Protein AF-0000000082171864 (afdb_homodimer)

Solvent-accessible surface area (backbone atoms only — not comparable to full-atom values): 16748 Å² total; per-residue (Å²): 135,82,78,75,78,74,72,68,74,75,69,73,69,56,70,46,77,44,80,46,80,35,54,48,53,58,38,57,43,41,62,33,72,43,71,24,26,87,79,21,34,27,29,66,37,60,36,82,93,21,46,20,54,74,72,43,99,74,52,61,64,26,28,44,48,30,41,35,37,44,30,76,55,34,48,43,69,39,52,51,48,28,48,64,51,37,38,59,31,35,30,37,36,37,30,39,34,65,52,61,70,65,52,60,76,62,59,75,71,67,61,82,74,78,72,76,77,70,79,71,75,71,76,79,77,74,81,77,78,76,80,80,78,75,76,77,75,75,74,84,125,136,81,79,76,76,75,71,69,74,76,68,73,70,55,69,45,78,44,80,48,80,34,56,49,50,60,40,58,44,40,60,34,73,44,72,22,26,86,79,22,34,26,29,65,37,60,36,82,92,22,46,20,56,73,73,44,100,72,51,61,65,26,28,43,49,30,42,35,37,44,30,78,54,34,48,44,69,38,53,52,47,28,50,65,50,36,37,58,31,34,29,37,34,38,32,40,34,64,52,60,71,65,52,60,76,62,60,75,73,68,63,83,74,78,74,76,80,72,81,74,74,74,75,78,79,71,82,76,77,75,76,78,77,74,79,72,77,76,78,88,123

Radius of gyration: 44.33 Å; Cα contacts (8 Å, |Δi|>4): 461; chains: 2; bounding box: 59×126×178 Å

Foldseek 3Di:
DPPPPPPPPPPPPDDDDDDKDDDVDPLVPQFDWDDDDPRAIFGQTRHPPTSVVVPTPHDHGDGDPDDDDDPDPDDPVVVCVVCVVPVVDDDDDDDDDDCVVVPPPPPCCVVDPDDPPDPPPPPPPDDPPPPPPPPPPPPPD/DPPPPPPPPPPPPDDDDDDKDDDVDVQCPQFDWDDDDPRAIFGQTRHPPTSVVVPTPHDGGDGDPDDDDDCDPDDPVVVCVVCVVPVVDDDDDDDDDDCVVVPPPPPVCVPPPDDPPPPPPPPPPDDPPPPPPPPPVPDPD

pLDDT: mean 76.48, std 26.04, range [30.16, 98.86]

Structure (mmCIF, N/CA/C/O backbone):
data_AF-0000000082171864-model_v1
#
loop_
_entity.id
_entity.type
_entity.pdbx_description
1 polymer 'PDZ domain-containing protein'
#
loop_
_atom_site.group_PDB
_atom_site.id
_atom_site.type_symbol
_atom_site.label_atom_id
_atom_site.label_alt_id
_atom_site.label_comp_id
_atom_site.label_asym_id
_atom_site.label_entity_id
_atom_site.label_seq_id
_atom_site.pdbx_PDB_ins_code
_atom_site.Cartn_x
_atom_site.Cartn_y
_atom_site.Cartn_z
_atom_site.occupancy
_atom_site.B_iso_or_equiv
_atom_site.auth_seq_id
_atom_site.auth_comp_id
_atom_site.auth_asym_id
_atom_site.auth_atom_id
_atom_site.pdbx_PDB_model_num
ATOM 1 N N . THR A 1 1 ? 27.823 -50.67 12.512 1 39.7 1 THR A N 1
ATOM 2 C CA . THR A 1 1 ? 26.767 -50.176 11.635 1 39.7 1 THR A CA 1
ATOM 3 C C . THR A 1 1 ? 26.51 -48.692 11.882 1 39.7 1 THR A C 1
ATOM 5 O O . THR A 1 1 ? 25.934 -48.319 12.907 1 39.7 1 THR A O 1
ATOM 8 N N . VAL A 1 2 ? 27.542 -47.789 11.683 1 48.77 2 VAL A N 1
ATOM 9 C CA . VAL A 1 2 ? 27.518 -46.331 11.754 1 48.77 2 VAL A CA 1
ATOM 10 C C . VAL A 1 2 ? 26.493 -45.782 10.765 1 48.77 2 VAL A C 1
ATOM 12 O O . VAL A 1 2 ? 26.571 -46.054 9.565 1 48.77 2 VAL A O 1
ATOM 15 N N . SER A 1 3 ? 25.195 -45.642 11.129 1 50.59 3 SER A N 1
ATOM 16 C CA . SER A 1 3 ? 24.163 -44.915 10.397 1 50.59 3 SER A CA 1
ATOM 17 C C . SER A 1 3 ? 24.679 -43.565 9.91 1 50.59 3 SER A C 1
ATOM 19 O O . SER A 1 3 ? 25.052 -42.709 10.715 1 50.59 3 SER A O 1
ATOM 21 N N . GLN A 1 4 ? 25.44 -43.488 8.748 1 48.04 4 GLN A N 1
ATOM 22 C CA . GLN A 1 4 ? 25.723 -42.236 8.055 1 48.04 4 GLN A CA 1
ATOM 23 C C . GLN A 1 4 ? 24.458 -41.397 7.895 1 48.04 4 GLN A C 1
ATOM 25 O O . GLN A 1 4 ? 23.499 -41.829 7.253 1 48.04 4 GLN A O 1
ATOM 30 N N . ASN A 1 5 ? 24.005 -40.717 8.972 1 47.25 5 ASN A N 1
ATOM 31 C CA . ASN A 1 5 ? 23.019 -39.651 8.834 1 47.25 5 ASN A CA 1
ATOM 32 C C . ASN A 1 5 ? 23.311 -38.77 7.624 1 47.25 5 ASN A C 1
ATOM 34 O O . ASN A 1 5 ? 24.273 -37.999 7.629 1 47.25 5 ASN A O 1
ATOM 38 N N . ASN A 1 6 ? 23.239 -39.28 6.325 1 43.54 6 ASN A N 1
ATOM 39 C CA . ASN A 1 6 ? 23.206 -38.438 5.133 1 43.54 6 ASN A CA 1
ATOM 40 C C . ASN A 1 6 ? 22.259 -37.255 5.309 1 43.54 6 ASN A C 1
ATOM 42 O O . ASN A 1 6 ? 21.048 -37.39 5.122 1 43.54 6 ASN A O 1
ATOM 46 N N . SER A 1 7 ? 22.406 -36.379 6.255 1 48.92 7 SER A N 1
ATOM 47 C CA . SER A 1 7 ? 21.665 -35.123 6.198 1 48.92 7 SER A CA 1
ATOM 48 C C . SER A 1 7 ? 21.71 -34.517 4.8 1 48.92 7 SER A C 1
ATOM 50 O O . SER A 1 7 ? 22.777 -34.128 4.32 1 48.92 7 SER A O 1
ATOM 52 N N . ALA A 1 8 ? 20.87 -34.977 3.851 1 50.86 8 ALA A N 1
ATOM 53 C CA . ALA A 1 8 ? 20.663 -34.255 2.598 1 50.86 8 ALA A CA 1
ATOM 54 C C . ALA A 1 8 ? 20.728 -32.746 2.816 1 50.86 8 ALA A C 1
ATOM 56 O O . ALA A 1 8 ? 20.298 -32.245 3.858 1 50.86 8 ALA A O 1
ATOM 57 N N . PRO A 1 9 ? 21.698 -32.046 2.333 1 51.42 9 PRO A N 1
ATOM 58 C CA . PRO A 1 9 ? 21.675 -30.586 2.449 1 51.42 9 PRO A CA 1
ATOM 59 C C . PRO A 1 9 ? 20.29 -29.996 2.193 1 51.42 9 PRO A C 1
ATOM 61 O O . PRO A 1 9 ? 19.59 -30.429 1.274 1 51.42 9 PRO A O 1
ATOM 64 N N . MET A 1 10 ? 19.492 -29.683 3.16 1 51.18 10 MET A N 1
ATOM 65 C CA . MET A 1 10 ? 18.317 -28.849 2.925 1 51.18 10 MET A CA 1
ATOM 66 C C . MET A 1 10 ? 18.576 -27.848 1.804 1 51.18 10 MET A C 1
ATOM 68 O O . MET A 1 10 ? 19.441 -26.98 1.929 1 51.18 10 MET A O 1
ATOM 72 N N . VAL A 1 11 ? 18.587 -28.276 0.676 1 52.44 11 VAL A N 1
ATOM 73 C CA . VAL A 1 11 ? 18.716 -27.338 -0.434 1 52.44 11 VAL A CA 1
ATOM 74 C C . VAL A 1 11 ? 17.944 -26.058 -0.122 1 52.44 11 VAL A C 1
ATOM 76 O O . VAL A 1 11 ? 16.74 -26.1 0.139 1 52.44 11 VAL A O 1
ATOM 79 N N . LYS A 1 12 ? 18.469 -25.162 0.573 1 58.31 12 LYS A N 1
ATOM 80 C CA . LYS A 1 12 ? 17.894 -23.824 0.683 1 58.31 12 LYS A CA 1
ATOM 81 C C . LYS A 1 12 ? 17.204 -23.414 -0.614 1 58.31 12 LYS A C 1
ATOM 83 O O . LYS A 1 12 ? 17.819 -23.43 -1.683 1 58.31 12 LYS A O 1
ATOM 88 N N . GLN A 1 13 ? 15.951 -23.741 -0.672 1 65.24 13 GLN A N 1
ATOM 89 C CA . GLN A 1 13 ? 15.19 -23.337 -1.85 1 65.24 13 GLN A CA 1
ATOM 90 C C . GLN A 1 13 ? 15.513 -21.9 -2.247 1 65.24 13 GLN A C 1
ATOM 92 O O . GLN A 1 13 ? 15.507 -21.001 -1.404 1 65.24 13 GLN A O 1
ATOM 97 N N . ALA A 1 14 ? 15.999 -21.721 -3.381 1 85.01 14 ALA A N 1
ATOM 98 C CA . ALA A 1 14 ? 16.348 -20.403 -3.905 1 85.01 14 ALA A CA 1
ATOM 99 C C . ALA A 1 14 ? 15.108 -19.527 -4.05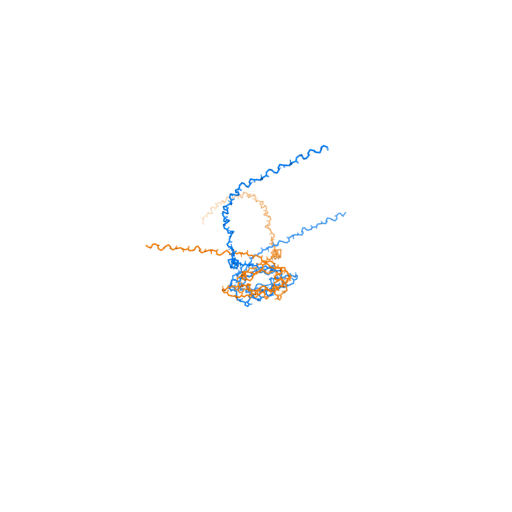7 1 85.01 14 ALA A C 1
ATOM 101 O O . ALA A 1 14 ? 14.067 -19.99 -4.529 1 85.01 14 ALA A O 1
ATOM 102 N N . GLU A 1 15 ? 14.955 -18.627 -3.202 1 92.82 15 GLU A N 1
ATOM 103 C CA . GLU A 1 15 ? 13.9 -17.626 -3.331 1 92.82 15 GLU A CA 1
ATOM 104 C C . GLU A 1 15 ? 14.411 -16.375 -4.041 1 92.82 15 GLU A C 1
ATOM 106 O O . GLU A 1 15 ? 15.559 -15.971 -3.848 1 92.82 15 GLU A O 1
ATOM 111 N N . ARG A 1 16 ? 13.496 -15.902 -4.993 1 96.16 16 ARG A N 1
ATOM 112 C CA . ARG A 1 16 ? 13.763 -14.636 -5.666 1 96.16 16 ARG A CA 1
ATOM 113 C C . ARG A 1 16 ? 12.756 -13.57 -5.247 1 96.16 16 ARG A C 1
ATOM 115 O O . ARG A 1 16 ? 11.55 -13.823 -5.224 1 96.16 16 ARG A O 1
ATOM 122 N N . ILE A 1 17 ? 13.263 -12.514 -4.851 1 97.77 17 ILE A N 1
ATOM 123 C CA . ILE A 1 17 ? 12.439 -11.355 -4.524 1 97.77 17 ILE A CA 1
ATOM 124 C C . ILE A 1 17 ? 12.369 -10.416 -5.726 1 97.77 17 ILE A C 1
ATOM 126 O O . ILE A 1 17 ? 13.395 -10.087 -6.325 1 97.77 17 ILE A O 1
ATOM 130 N N . MET A 1 18 ? 11.136 -9.977 -6.063 1 97.06 18 MET A N 1
ATOM 131 C CA . MET A 1 18 ? 10.949 -9.149 -7.251 1 97.06 18 MET A CA 1
ATOM 132 C C . MET A 1 18 ? 10.044 -7.959 -6.949 1 97.06 18 MET A C 1
ATOM 134 O O . MET A 1 18 ? 9.088 -8.081 -6.182 1 97.06 18 MET A O 1
ATOM 138 N N . ILE A 1 19 ? 10.355 -6.905 -7.612 1 98.41 19 ILE A N 1
ATOM 139 C CA . ILE A 1 19 ? 9.495 -5.727 -7.58 1 98.41 19 ILE A CA 1
ATOM 140 C C . ILE A 1 19 ? 8.758 -5.591 -8.911 1 98.41 19 ILE A C 1
ATOM 142 O O . ILE A 1 19 ? 9.38 -5.591 -9.975 1 98.41 19 ILE A O 1
ATOM 146 N N . VAL A 1 20 ? 7.485 -5.526 -8.801 1 98.27 20 VAL A N 1
ATOM 147 C CA . VAL A 1 20 ? 6.652 -5.314 -9.98 1 98.27 20 VAL A CA 1
ATOM 148 C C . VAL A 1 20 ? 6.001 -3.934 -9.911 1 98.27 20 VAL A C 1
ATOM 150 O O . VAL A 1 20 ? 5.258 -3.638 -8.973 1 98.27 20 VAL A O 1
ATOM 153 N N . ARG A 1 21 ? 6.233 -3.148 -10.895 1 97.55 21 ARG A N 1
ATOM 154 C CA . ARG A 1 21 ? 5.703 -1.79 -10.949 1 97.55 21 ARG A CA 1
ATOM 155 C C . ARG A 1 21 ? 4.543 -1.693 -11.934 1 97.55 21 ARG A C 1
ATOM 157 O O . ARG A 1 21 ? 4.645 -2.164 -13.069 1 97.55 21 ARG A O 1
ATOM 164 N N . MET A 1 22 ? 3.491 -1.059 -11.374 1 96.74 22 MET A N 1
ATOM 165 C CA . MET A 1 22 ? 2.301 -0.87 -12.2 1 96.74 22 MET A CA 1
ATOM 166 C C . MET A 1 22 ? 1.971 0.611 -12.349 1 96.74 22 MET A C 1
ATOM 168 O O . MET A 1 22 ? 1.859 1.329 -11.353 1 96.74 22 MET A O 1
ATOM 172 N N . ALA A 1 23 ? 1.821 0.958 -13.601 1 92.77 23 ALA A N 1
ATOM 173 C CA . ALA A 1 23 ? 1.419 2.332 -13.888 1 92.77 23 ALA A CA 1
ATOM 174 C C . ALA A 1 23 ? -0.067 2.538 -13.607 1 92.77 23 ALA A C 1
ATOM 176 O O . ALA A 1 23 ? -0.784 1.585 -13.294 1 92.77 23 ALA A O 1
ATOM 177 N N . LYS A 1 24 ? -0.5 3.698 -13.505 1 86.91 24 LYS A N 1
ATOM 178 C CA . LYS A 1 24 ? -1.886 4.063 -13.229 1 86.91 24 LYS A CA 1
ATOM 179 C C . LYS A 1 24 ? -2.843 3.345 -14.176 1 86.91 24 LYS A C 1
ATOM 181 O O . LYS A 1 24 ? -4.03 3.202 -13.876 1 86.91 24 LYS A O 1
ATOM 186 N N . GLU A 1 25 ? -2.201 2.672 -15.067 1 84.03 25 GLU A N 1
ATOM 187 C CA . GLU A 1 25 ? -3.061 1.919 -15.975 1 84.03 25 GLU A CA 1
ATOM 188 C C . GLU A 1 25 ? -3.332 0.515 -15.441 1 84.03 25 GLU A C 1
ATOM 190 O O . GLU A 1 25 ? -2.586 0.011 -14.599 1 84.03 25 GLU A O 1
ATOM 195 N N . THR A 1 26 ? -4.424 -0.146 -15.553 1 82.28 26 THR A N 1
ATOM 196 C CA . THR A 1 26 ? -4.952 -1.408 -15.046 1 82.28 26 THR A CA 1
ATOM 197 C C . THR A 1 26 ? -4.085 -2.579 -15.499 1 82.28 26 THR A C 1
ATOM 199 O O . THR A 1 26 ? -4.582 -3.526 -16.111 1 82.28 26 THR A O 1
ATOM 202 N N . CYS A 1 27 ? -2.909 -2.579 -15.112 1 93.84 27 CYS A N 1
ATOM 203 C CA . CYS A 1 27 ? -2.023 -3.685 -15.459 1 93.84 27 CYS A CA 1
ATOM 204 C C . CYS A 1 27 ? -2.368 -4.933 -14.656 1 93.84 27 CYS A C 1
ATOM 206 O O . CYS A 1 27 ? -2.107 -6.053 -15.099 1 93.84 27 CYS A O 1
ATOM 208 N N . ALA A 1 28 ? -3.061 -4.775 -13.587 1 96.2 28 ALA A N 1
ATOM 209 C CA . ALA A 1 28 ? -3.329 -5.873 -12.661 1 96.2 28 ALA A CA 1
ATOM 210 C C . ALA A 1 28 ? -4.51 -6.715 -13.135 1 96.2 28 ALA A C 1
ATOM 212 O O . ALA A 1 28 ? -4.764 -7.797 -12.601 1 96.2 28 ALA A O 1
ATOM 213 N N . GLU A 1 29 ? -5.225 -6.275 -14.191 1 95.73 29 GLU A N 1
ATOM 214 C CA . GLU A 1 29 ? -6.367 -7.026 -14.705 1 95.73 29 GLU A CA 1
ATOM 215 C C . GLU A 1 29 ? -5.942 -8.405 -15.201 1 95.73 29 GLU A C 1
ATOM 217 O O . GLU A 1 29 ? -5.038 -8.52 -16.031 1 95.73 29 GLU A O 1
ATOM 222 N N . GLY A 1 30 ? -6.549 -9.386 -14.642 1 97.38 30 GLY A N 1
ATOM 223 C CA . GLY A 1 30 ? -6.211 -10.758 -14.988 1 97.38 30 GLY A CA 1
ATOM 224 C C . GLY A 1 30 ? -5.49 -11.493 -13.875 1 97.38 30 GLY A C 1
ATOM 225 O O . GLY A 1 30 ? -5.32 -12.713 -13.938 1 97.38 30 GLY A O 1
ATOM 226 N N . LEU A 1 31 ? -5.089 -10.814 -12.839 1 98.21 31 LEU A N 1
ATOM 227 C CA . LEU A 1 31 ? -4.525 -11.485 -11.672 1 98.21 31 LEU A CA 1
ATOM 228 C C . LEU A 1 31 ? -5.628 -12.064 -10.792 1 98.21 31 LEU A C 1
ATOM 230 O O . LEU A 1 31 ? -6.614 -11.384 -10.498 1 98.21 31 LEU A O 1
ATOM 234 N N . VAL A 1 32 ? -5.405 -13.216 -10.428 1 98.3 32 VAL A N 1
ATOM 235 C CA . VAL A 1 32 ? -6.271 -13.874 -9.455 1 98.3 32 VAL A CA 1
ATOM 236 C C . VAL A 1 32 ? -5.459 -14.266 -8.223 1 98.3 32 VAL A C 1
ATOM 238 O O . VAL A 1 32 ? -4.426 -14.929 -8.337 1 98.3 32 VAL A O 1
ATOM 241 N N . VAL A 1 33 ? -5.97 -13.872 -7.152 1 98.65 33 VAL A N 1
ATOM 242 C CA . VAL A 1 33 ? -5.189 -14.107 -5.942 1 98.65 33 VAL A CA 1
ATOM 243 C C . VAL A 1 33 ? -5.911 -15.114 -5.049 1 98.65 33 VAL A C 1
ATOM 245 O O . VAL A 1 33 ? -7.107 -15.359 -5.22 1 98.65 33 VAL A O 1
ATOM 248 N N . SER A 1 34 ? -5.17 -15.771 -4.137 1 98.44 34 SER A N 1
ATOM 249 C CA . SER A 1 34 ? -5.672 -16.72 -3.148 1 98.44 34 SER A CA 1
ATOM 250 C C . SER A 1 34 ? -4.897 -16.616 -1.839 1 98.44 34 SER A C 1
ATOM 252 O O . SER A 1 34 ? -3.955 -15.829 -1.73 1 98.44 34 SER A O 1
ATOM 254 N N . GLY A 1 35 ? -5.461 -17.447 -0.828 1 98.26 35 GLY A N 1
ATOM 255 C CA . GLY A 1 35 ? -4.791 -17.485 0.462 1 98.26 35 GLY A CA 1
ATOM 256 C C . GLY A 1 35 ? -5.451 -16.602 1.503 1 98.26 35 GLY A C 1
ATOM 257 O O . GLY A 1 35 ? -6.679 -16.565 1.605 1 98.26 35 GLY A O 1
ATOM 258 N N . GLY A 1 36 ? -4.451 -15.953 2.382 1 98.03 36 GLY A N 1
ATOM 259 C CA . GLY A 1 36 ? -4.914 -15.1 3.464 1 98.03 36 GLY A CA 1
ATOM 260 C C . GLY A 1 36 ? -4.504 -15.601 4.836 1 98.03 36 GLY A C 1
ATOM 261 O O . GLY A 1 36 ? -4.163 -16.774 4.998 1 98.03 36 GLY A O 1
ATOM 262 N N . GLY A 1 37 ? -4.501 -14.669 5.685 1 97.55 37 GLY A N 1
ATOM 263 C CA . GLY A 1 37 ? -4.071 -15 7.034 1 97.55 37 GLY A CA 1
ATOM 264 C C . GLY A 1 37 ? -2.624 -15.45 7.105 1 97.55 37 GLY A C 1
ATOM 265 O O . GLY A 1 37 ? -1.744 -14.828 6.505 1 97.55 37 GLY A O 1
ATOM 266 N N . LYS A 1 38 ? -2.343 -16.557 7.782 1 96.78 38 LYS A N 1
ATOM 267 C CA . LYS A 1 38 ? -0.983 -17.039 8.007 1 96.78 38 LYS A CA 1
ATOM 268 C C . LYS A 1 38 ? -0.408 -17.672 6.744 1 96.78 38 LYS A C 1
ATOM 270 O O . LYS A 1 38 ? 0.812 -17.763 6.589 1 96.78 38 LYS A O 1
ATOM 275 N N . GLU A 1 39 ? -1.237 -18.083 5.838 1 97.08 39 GLU A N 1
ATOM 276 C CA . GLU A 1 39 ? -0.787 -18.716 4.602 1 97.08 39 GLU A CA 1
ATOM 277 C C . GLU A 1 39 ? -0.148 -17.698 3.662 1 97.08 39 GLU A C 1
ATOM 279 O O . GLU A 1 39 ? 0.765 -18.033 2.904 1 97.08 39 GLU A O 1
ATOM 284 N N . GLY A 1 40 ? -0.611 -16.474 3.764 1 98.31 40 GLY A N 1
ATOM 285 C CA . GLY A 1 40 ? -0.149 -15.443 2.848 1 98.31 40 GLY A CA 1
ATOM 286 C C . GLY A 1 40 ? -1.043 -15.278 1.634 1 98.31 40 GLY A C 1
ATOM 287 O O . GLY A 1 40 ? -2.017 -16.015 1.47 1 98.31 40 GLY A O 1
ATOM 288 N N . ILE A 1 41 ? -0.717 -14.304 0.831 1 98.84 41 ILE A N 1
ATOM 289 C CA . ILE A 1 41 ? -1.427 -14.01 -0.409 1 98.84 41 ILE A CA 1
ATOM 290 C C . ILE A 1 41 ? -0.581 -14.447 -1.603 1 98.84 41 ILE A C 1
ATOM 292 O O . ILE A 1 41 ? 0.593 -14.085 -1.705 1 98.84 41 ILE A O 1
ATOM 296 N N . PHE A 1 42 ? -1.201 -15.165 -2.505 1 98.7 42 PHE A N 1
ATOM 297 C CA . PHE A 1 42 ? -0.483 -15.719 -3.647 1 98.7 42 PHE A CA 1
ATOM 298 C C . PHE A 1 42 ? -1.225 -15.428 -4.946 1 98.7 42 PHE A C 1
ATOM 300 O O . PHE A 1 42 ? -2.453 -15.328 -4.957 1 98.7 42 PHE A O 1
ATOM 307 N N . ILE A 1 43 ? -0.456 -15.283 -5.971 1 98.7 43 ILE A N 1
ATOM 308 C CA . ILE A 1 43 ? -1.059 -15.277 -7.3 1 98.7 43 ILE A CA 1
ATOM 309 C C . ILE A 1 43 ? -1.459 -16.698 -7.692 1 98.7 43 ILE A C 1
ATOM 311 O O . ILE A 1 43 ? -0.599 -17.561 -7.882 1 98.7 43 ILE A O 1
ATOM 315 N N . LYS A 1 44 ? -2.644 -16.894 -7.732 1 98.5 44 LYS A N 1
ATOM 316 C CA . LYS A 1 44 ? -3.171 -18.22 -8.041 1 98.5 44 LYS A CA 1
ATOM 317 C C . LYS A 1 44 ? -3.258 -18.439 -9.549 1 98.5 44 LYS A C 1
ATOM 319 O O . LYS A 1 44 ? -3.12 -19.567 -10.026 1 98.5 44 LYS A O 1
ATOM 324 N N . GLU A 1 45 ? -3.525 -17.286 -10.28 1 98.44 45 GLU A N 1
ATOM 325 C CA . GLU A 1 45 ? -3.702 -17.351 -11.727 1 98.44 45 GLU A CA 1
ATOM 326 C C . GLU A 1 45 ? -3.382 -16.01 -12.383 1 98.44 45 GLU A C 1
ATOM 328 O O . GLU A 1 45 ? -3.684 -14.953 -11.826 1 98.44 45 GLU A O 1
ATOM 333 N N . VAL A 1 46 ? -2.725 -16.171 -13.541 1 98.67 46 VAL A N 1
ATOM 334 C CA . VAL A 1 46 ? -2.63 -15.06 -14.483 1 98.67 46 VAL A CA 1
ATOM 335 C C . VAL A 1 46 ? -3.386 -15.403 -15.765 1 98.67 46 VAL A C 1
ATOM 337 O O . VAL A 1 46 ? -2.939 -16.242 -16.551 1 98.67 46 VAL A O 1
ATOM 340 N N . ARG A 1 47 ? -4.486 -14.677 -15.896 1 98.55 47 ARG A N 1
ATOM 341 C CA . ARG A 1 47 ? -5.345 -15.056 -17.013 1 98.55 47 ARG A CA 1
ATOM 342 C C . ARG A 1 47 ? -4.668 -14.765 -18.348 1 98.55 47 ARG A C 1
ATOM 344 O O . ARG A 1 47 ? -4.122 -13.678 -18.549 1 98.55 47 ARG A O 1
ATOM 351 N N . PRO A 1 48 ? -4.756 -15.698 -19.245 1 97.78 48 PRO A N 1
ATOM 352 C CA . PRO A 1 48 ? -4.149 -15.496 -20.563 1 97.78 48 PRO A CA 1
ATOM 353 C C . PRO A 1 48 ? -4.755 -14.315 -21.317 1 97.78 48 PRO A C 1
ATOM 355 O O . PRO A 1 48 ? -5.955 -14.052 -21.199 1 97.78 48 PRO A O 1
ATOM 358 N N . GLU A 1 49 ? -3.969 -13.477 -22.004 1 97.47 49 GLU A N 1
ATOM 359 C CA . GLU A 1 49 ? -4.358 -12.38 -22.885 1 97.47 49 GLU A CA 1
ATOM 360 C C . GLU A 1 49 ? -4.828 -11.169 -22.084 1 97.47 49 GLU A C 1
ATOM 362 O O . GLU A 1 49 ? -5.436 -10.25 -22.637 1 97.47 49 GLU A O 1
ATOM 367 N N . SER A 1 50 ? -4.613 -11.317 -20.811 1 97.33 50 SER A N 1
ATOM 368 C CA . SER A 1 50 ? -4.969 -10.196 -19.949 1 97.33 50 SER A CA 1
ATOM 369 C C . SER A 1 50 ? -3.859 -9.151 -19.914 1 97.33 50 SER A C 1
ATOM 371 O O . SER A 1 50 ? -2.721 -9.434 -20.294 1 97.33 50 SER A O 1
ATOM 373 N N . PRO A 1 51 ? -4.14 -8.016 -19.569 1 97.3 51 PRO A N 1
ATOM 374 C CA . PRO A 1 51 ? -3.096 -7.014 -19.342 1 97.3 51 PRO A CA 1
ATOM 375 C C . PRO A 1 51 ? -1.994 -7.51 -18.408 1 97.3 51 PRO A C 1
ATOM 377 O O . PRO A 1 51 ? -0.809 -7.302 -18.68 1 97.3 51 PRO A O 1
ATOM 380 N N . ALA A 1 52 ? -2.386 -8.185 -17.335 1 97.86 52 ALA A N 1
ATOM 381 C CA . ALA A 1 52 ? -1.384 -8.689 -16.399 1 97.86 52 ALA A CA 1
ATOM 382 C C . ALA A 1 52 ? -0.41 -9.635 -17.094 1 97.8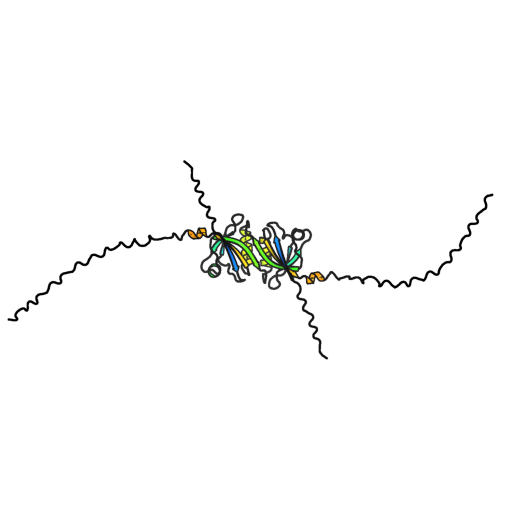6 52 ALA A C 1
ATOM 384 O O . ALA A 1 52 ? 0.803 -9.548 -16.889 1 97.86 52 ALA A O 1
ATOM 385 N N . SER A 1 53 ? -0.988 -10.503 -17.901 1 97.73 53 SER A N 1
ATOM 386 C CA . SER A 1 53 ? -0.157 -11.502 -18.564 1 97.73 53 SER A CA 1
ATOM 387 C C . SER A 1 53 ? 0.761 -10.86 -19.598 1 97.73 53 SER A C 1
ATOM 389 O O . SER A 1 53 ? 1.86 -11.356 -19.854 1 97.73 53 SER A O 1
ATOM 391 N N . LYS A 1 54 ? 0.379 -9.721 -20.133 1 97.09 54 LYS A N 1
ATOM 392 C CA . LYS A 1 54 ? 1.122 -9.078 -21.213 1 97.09 54 LYS A CA 1
ATOM 393 C C . LYS A 1 54 ? 2.147 -8.089 -20.664 1 97.09 54 LYS A C 1
ATOM 395 O O . LYS A 1 54 ? 3.192 -7.866 -21.277 1 97.09 54 LYS A O 1
ATOM 400 N N . LEU A 1 55 ? 1.851 -7.629 -19.503 1 96.86 55 LEU A N 1
ATOM 401 C CA . LEU A 1 55 ? 2.596 -6.44 -19.105 1 96.86 55 LEU A CA 1
ATOM 402 C C . LEU A 1 55 ? 3.407 -6.704 -17.84 1 96.86 55 LEU A C 1
ATOM 404 O O . LEU A 1 55 ? 4.321 -5.943 -17.514 1 96.86 55 LEU A O 1
ATOM 408 N N . LEU A 1 56 ? 3.032 -7.808 -17.127 1 97.38 56 LEU A N 1
ATOM 409 C CA . LEU A 1 56 ? 3.689 -8.016 -15.841 1 97.38 56 LEU A CA 1
ATOM 410 C C . LEU A 1 56 ? 4.473 -9.325 -15.837 1 97.38 56 LEU A C 1
ATOM 412 O O . LEU A 1 56 ? 4.032 -10.319 -16.418 1 97.38 56 LEU A O 1
ATOM 416 N N . SER A 1 57 ? 5.612 -9.321 -15.186 1 95.89 57 SER A N 1
ATOM 417 C CA . SER A 1 57 ? 6.401 -10.527 -14.959 1 95.89 57 SER A CA 1
ATOM 418 C C . SER A 1 57 ? 5.988 -11.223 -13.667 1 95.89 57 SER A C 1
ATOM 420 O O . SER A 1 57 ? 6.763 -11.277 -12.709 1 95.89 57 SER A O 1
ATOM 422 N N . VAL A 1 58 ? 4.805 -11.675 -13.688 1 97.64 58 VAL A N 1
ATOM 423 C CA . VAL A 1 58 ? 4.263 -12.389 -12.537 1 97.64 58 VAL A CA 1
ATOM 424 C C . VAL A 1 58 ? 3.831 -13.792 -12.955 1 97.64 58 VAL A C 1
ATOM 426 O O . VAL A 1 58 ? 3.523 -14.031 -14.125 1 97.64 58 VAL A O 1
ATOM 429 N N . HIS A 1 59 ? 3.847 -14.679 -11.974 1 96.96 59 HIS A N 1
ATOM 430 C CA . HIS A 1 59 ? 3.509 -16.071 -12.248 1 96.96 59 HIS A CA 1
ATOM 431 C C . HIS A 1 59 ? 2.615 -16.647 -11.155 1 96.96 59 HIS A C 1
ATOM 433 O O . HIS A 1 59 ? 2.635 -16.173 -10.017 1 96.96 59 HIS A O 1
ATOM 439 N N . GLU A 1 60 ? 1.892 -17.651 -11.575 1 97.49 60 GLU A N 1
ATOM 440 C CA . GLU A 1 60 ? 1.187 -18.462 -10.586 1 97.49 60 GLU A CA 1
ATOM 441 C C . GLU A 1 60 ? 2.141 -18.977 -9.514 1 97.49 60 GLU A C 1
ATOM 443 O O . GLU A 1 60 ? 3.231 -19.463 -9.826 1 97.49 60 GLU A O 1
ATOM 448 N N . GLY A 1 61 ? 1.772 -18.749 -8.283 1 97.49 61 GLY A N 1
ATOM 449 C CA . GLY A 1 61 ? 2.592 -19.227 -7.182 1 97.49 61 GLY A CA 1
ATOM 450 C C . GLY A 1 61 ? 3.428 -18.134 -6.543 1 97.49 61 GLY A C 1
ATOM 451 O O . GLY A 1 61 ? 3.956 -18.311 -5.443 1 97.49 61 GLY A O 1
ATOM 452 N N . ASP A 1 62 ? 3.627 -17.033 -7.291 1 98.15 62 ASP A N 1
ATOM 453 C CA . ASP A 1 62 ? 4.293 -15.902 -6.653 1 98.15 62 ASP A CA 1
ATOM 454 C C . ASP A 1 62 ? 3.55 -15.467 -5.392 1 98.15 62 ASP A C 1
ATOM 456 O O . ASP A 1 62 ? 2.321 -15.375 -5.39 1 98.15 62 ASP A O 1
ATOM 460 N N . GLN A 1 63 ? 4.255 -15.221 -4.31 1 98.59 63 GLN A N 1
ATOM 461 C CA . GLN A 1 63 ? 3.689 -14.647 -3.094 1 98.59 63 GLN A CA 1
ATOM 462 C C . GLN A 1 63 ? 3.786 -13.124 -3.108 1 98.59 63 GLN A C 1
ATOM 464 O O . GLN A 1 63 ? 4.837 -12.567 -3.43 1 98.59 63 GLN A O 1
ATOM 469 N N . ILE A 1 64 ? 2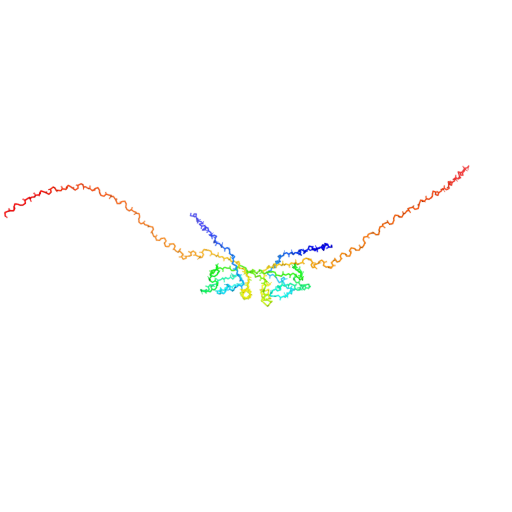.687 -12.531 -2.815 1 98.82 64 ILE A N 1
ATOM 470 C CA . ILE A 1 64 ? 2.704 -11.082 -2.645 1 98.82 64 ILE A CA 1
ATOM 471 C C . ILE A 1 64 ? 3.061 -10.736 -1.201 1 98.82 64 ILE A C 1
ATOM 473 O O . ILE A 1 64 ? 2.28 -10.996 -0.283 1 98.82 64 ILE A O 1
ATOM 477 N N . LEU A 1 65 ? 4.154 -10.15 -1.033 1 98.79 65 LEU A N 1
ATOM 478 C CA . LEU A 1 65 ? 4.637 -9.816 0.302 1 98.79 65 LEU A CA 1
ATOM 479 C C . LEU A 1 65 ? 4.102 -8.46 0.751 1 98.79 65 LEU A C 1
ATOM 481 O O . LEU A 1 65 ? 3.792 -8.269 1.929 1 98.79 65 LEU A O 1
ATOM 485 N N . SER A 1 66 ? 3.985 -7.509 -0.148 1 98.85 66 SER A N 1
ATOM 486 C CA . SER A 1 66 ? 3.47 -6.179 0.159 1 98.85 66 SER A CA 1
ATOM 487 C C . SER A 1 66 ? 2.998 -5.464 -1.103 1 98.85 66 SER A C 1
ATOM 489 O O . SER A 1 66 ? 3.354 -5.858 -2.216 1 98.85 66 SER A O 1
ATOM 491 N N . ALA A 1 67 ? 2.225 -4.479 -0.967 1 98.82 67 ALA A N 1
ATOM 492 C CA . ALA A 1 67 ? 1.766 -3.562 -2.007 1 98.82 67 ALA A CA 1
ATOM 493 C C . ALA A 1 67 ? 1.983 -2.11 -1.593 1 98.82 67 ALA A C 1
ATOM 495 O O . ALA A 1 67 ? 1.657 -1.723 -0.468 1 98.82 67 ALA A O 1
ATOM 496 N N . THR A 1 68 ? 2.548 -1.334 -2.444 1 98.66 68 THR A N 1
ATOM 497 C CA . THR A 1 68 ? 2.67 0.113 -2.305 1 98.66 68 THR A CA 1
ATOM 498 C C . THR A 1 68 ? 1.766 0.831 -3.303 1 98.66 68 THR A C 1
ATOM 500 O O . THR A 1 68 ? 1.837 0.576 -4.507 1 98.66 68 THR A O 1
ATOM 503 N N . VAL A 1 69 ? 0.922 1.685 -2.845 1 98.59 69 VAL A N 1
ATOM 504 C CA . VAL A 1 69 ? 0.084 2.515 -3.705 1 98.59 69 VAL A CA 1
ATOM 505 C C . VAL A 1 69 ? 0.514 3.976 -3.592 1 98.59 69 VAL A C 1
ATOM 507 O O . VAL A 1 69 ? 0.755 4.475 -2.49 1 98.59 69 VAL A O 1
ATOM 510 N N . TYR A 1 70 ? 0.597 4.669 -4.669 1 98.48 70 TYR A N 1
ATOM 511 C CA . TYR A 1 70 ? 0.959 6.081 -4.711 1 98.48 70 TYR A CA 1
ATOM 512 C C . TYR A 1 70 ? -0.282 6.96 -4.81 1 98.48 70 TYR A C 1
ATOM 514 O O . TYR A 1 70 ? -1.133 6.748 -5.677 1 98.48 70 TYR A O 1
ATOM 522 N N . PHE A 1 71 ? -0.343 7.955 -4.032 1 98.34 71 PHE A N 1
ATOM 523 C CA . PHE A 1 71 ? -1.592 8.682 -3.837 1 98.34 71 PHE A CA 1
ATOM 524 C C . PHE A 1 71 ? -1.599 9.973 -4.646 1 98.34 71 PHE A C 1
ATOM 526 O O . PHE A 1 71 ? -2.376 10.886 -4.362 1 98.34 71 PHE A O 1
ATOM 533 N N . ASP A 1 72 ? -0.784 9.956 -5.626 1 94.77 72 ASP A N 1
ATOM 534 C CA . ASP A 1 72 ? -0.863 11.049 -6.589 1 94.77 72 ASP A CA 1
ATOM 535 C C . ASP A 1 72 ? -2.05 10.866 -7.532 1 94.77 72 ASP A C 1
ATOM 537 O O . ASP A 1 72 ? -2.078 9.925 -8.328 1 94.77 72 ASP A O 1
ATOM 541 N N . ASP A 1 73 ? -3.138 11.647 -7.42 1 97.02 73 ASP A N 1
ATOM 542 C CA . ASP A 1 73 ? -4.307 11.65 -8.294 1 97.02 73 ASP A CA 1
ATOM 543 C C . ASP A 1 73 ? -5.233 10.478 -7.976 1 97.02 73 ASP A C 1
ATOM 545 O O . ASP A 1 73 ? -5.789 9.855 -8.883 1 97.02 73 ASP A O 1
ATOM 549 N N . VAL A 1 74 ? -5.294 10.05 -6.729 1 98.19 74 VAL A N 1
ATOM 550 C CA . VAL A 1 74 ? -6.186 8.988 -6.278 1 98.19 74 VAL A CA 1
ATOM 551 C C . VAL A 1 74 ? -7.51 9.589 -5.809 1 98.19 74 VAL A C 1
ATOM 553 O O . VAL A 1 74 ? -7.524 10.595 -5.096 1 98.19 74 VAL A O 1
ATOM 556 N N . LYS A 1 75 ? -8.58 8.982 -6.161 1 98.41 75 LYS A N 1
ATOM 557 C CA . LYS A 1 75 ? -9.883 9.416 -5.665 1 98.41 75 LYS A CA 1
ATOM 558 C C . LYS A 1 75 ? -9.972 9.263 -4.149 1 98.41 75 LYS A C 1
ATOM 560 O O . LYS A 1 75 ? -9.495 8.273 -3.59 1 98.41 75 LYS A O 1
ATOM 565 N N . TYR A 1 76 ? -10.593 10.16 -3.56 1 98.58 76 TYR A N 1
ATOM 566 C CA . TYR A 1 76 ? -10.758 10.156 -2.111 1 98.58 76 TYR A CA 1
ATOM 567 C C . TYR A 1 76 ? -11.355 8.837 -1.634 1 98.58 76 TYR A C 1
ATOM 569 O O . TYR A 1 76 ? -10.846 8.222 -0.694 1 98.58 76 TYR A O 1
ATOM 577 N N . GLU A 1 77 ? -12.395 8.401 -2.259 1 98.54 77 GLU A N 1
ATOM 578 C CA . GLU A 1 77 ? -13.1 7.184 -1.869 1 98.54 77 GLU A CA 1
ATOM 579 C C . GLU A 1 77 ? -12.18 5.969 -1.932 1 98.54 77 GLU A C 1
ATOM 581 O O . GLU A 1 77 ? -12.21 5.114 -1.044 1 98.54 77 GLU A O 1
ATOM 586 N N . ASP A 1 78 ? -11.405 5.913 -2.947 1 98.41 78 ASP A N 1
ATOM 587 C CA . ASP A 1 78 ? -10.485 4.788 -3.082 1 98.41 78 ASP A CA 1
ATOM 588 C C . ASP A 1 78 ? -9.384 4.849 -2.025 1 98.41 78 ASP A C 1
ATOM 590 O O . ASP A 1 78 ? -9.04 3.831 -1.42 1 98.41 78 ASP A O 1
ATOM 594 N N . ALA A 1 79 ? -8.833 6.044 -1.79 1 98.74 79 ALA A N 1
ATOM 595 C CA . ALA A 1 79 ? -7.826 6.217 -0.747 1 98.74 79 ALA A CA 1
ATOM 596 C C . ALA A 1 79 ? -8.352 5.748 0.607 1 98.74 79 ALA A C 1
ATOM 598 O O . ALA A 1 79 ? -7.661 5.03 1.334 1 98.74 79 ALA A O 1
ATOM 599 N N . LEU A 1 80 ? -9.561 6.103 0.935 1 98.43 80 LEU A N 1
ATOM 600 C CA . LEU A 1 80 ? -10.176 5.733 2.205 1 98.43 80 LEU A CA 1
ATOM 601 C C . LEU A 1 80 ? -10.324 4.22 2.317 1 98.43 80 LEU A C 1
ATOM 603 O O . LEU A 1 80 ? -10.04 3.64 3.368 1 98.43 80 LEU A O 1
ATOM 607 N N . GLN A 1 81 ? -10.774 3.585 1.237 1 98.56 81 GLN A N 1
ATOM 608 C CA . GLN A 1 81 ? -10.959 2.138 1.252 1 98.56 81 GLN A CA 1
ATOM 609 C C . GLN A 1 81 ? -9.627 1.415 1.425 1 98.56 81 GLN A C 1
ATOM 611 O O . GLN A 1 81 ? -9.529 0.458 2.196 1 98.56 81 GLN A O 1
ATOM 616 N N . ILE A 1 82 ? -8.635 1.87 0.752 1 98.65 82 ILE A N 1
ATOM 617 C CA . ILE A 1 82 ? -7.311 1.266 0.867 1 98.65 82 ILE A CA 1
ATOM 618 C C . ILE A 1 82 ? -6.823 1.364 2.31 1 98.65 82 ILE A C 1
ATOM 620 O O . ILE A 1 82 ? -6.45 0.356 2.915 1 98.65 82 ILE A O 1
ATOM 624 N N . LEU A 1 83 ? -6.854 2.538 2.892 1 98.24 83 LEU A N 1
ATOM 625 C CA . LEU A 1 83 ? -6.328 2.776 4.232 1 98.24 83 LEU A CA 1
ATOM 626 C C . LEU A 1 83 ? -7.155 2.038 5.279 1 98.24 83 LEU A C 1
ATOM 628 O O . LEU A 1 83 ? -6.607 1.506 6.247 1 98.24 83 LEU A O 1
ATOM 632 N N . GLU A 1 84 ? -8.436 2.007 5.112 1 97.46 84 GLU A N 1
ATOM 633 C CA . GLU A 1 84 ? -9.328 1.348 6.063 1 97.46 84 GLU A CA 1
ATOM 634 C C . GLU A 1 84 ? -9.026 -0.144 6.16 1 97.46 84 GLU A C 1
ATOM 636 O O . GLU A 1 84 ? -9.008 -0.709 7.255 1 97.46 84 GLU A O 1
ATOM 641 N N . HIS A 1 85 ? -8.79 -0.749 5.08 1 98.07 85 HIS A N 1
ATOM 642 C CA . HIS A 1 85 ? -8.554 -2.188 5.065 1 98.07 85 HIS A CA 1
ATOM 643 C C . HIS A 1 85 ? -7.097 -2.51 5.383 1 98.07 85 HIS A C 1
ATOM 645 O O . HIS A 1 85 ? -6.779 -3.63 5.789 1 98.07 85 HIS A O 1
ATOM 651 N N . ALA A 1 86 ? -6.25 -1.533 5.226 1 97.87 86 ALA A N 1
ATOM 652 C CA . ALA A 1 86 ? -4.824 -1.732 5.474 1 97.87 86 ALA A CA 1
ATOM 653 C C . ALA A 1 86 ? -4.483 -1.484 6.94 1 97.87 86 ALA A C 1
ATOM 655 O O . ALA A 1 86 ? -3.6 -2.14 7.498 1 97.87 86 ALA A O 1
ATOM 656 N N . GLN A 1 87 ? -5.165 -0.611 7.656 1 96.17 87 GLN A N 1
ATOM 657 C CA . GLN A 1 87 ? -4.705 -0.023 8.91 1 96.17 87 GLN A CA 1
ATOM 658 C C . GLN A 1 87 ? -4.665 -1.065 10.024 1 96.17 87 GLN A C 1
ATOM 660 O O . GLN A 1 87 ? -3.925 -0.912 10.998 1 96.17 87 GLN A O 1
ATOM 665 N N . PRO A 1 88 ? -5.424 -2.189 9.941 1 96.08 88 PRO A N 1
ATOM 666 C CA . PRO A 1 88 ? -5.291 -3.194 10.999 1 96.08 88 PRO A CA 1
ATOM 667 C C . PRO A 1 88 ? -3.991 -3.988 10.899 1 96.08 88 PRO A C 1
ATOM 669 O O . PRO A 1 88 ? -3.696 -4.81 11.771 1 96.08 88 PRO A O 1
ATOM 672 N N . TYR A 1 89 ? -3.245 -3.722 9.904 1 97.42 89 TYR A N 1
ATOM 673 C CA . TYR A 1 89 ? -2.075 -4.549 9.63 1 97.42 89 TYR A CA 1
ATOM 674 C C . TYR A 1 89 ? -0.801 -3.713 9.645 1 97.42 89 TYR A C 1
ATOM 676 O O . TYR A 1 89 ? -0.855 -2.491 9.807 1 97.42 89 TYR A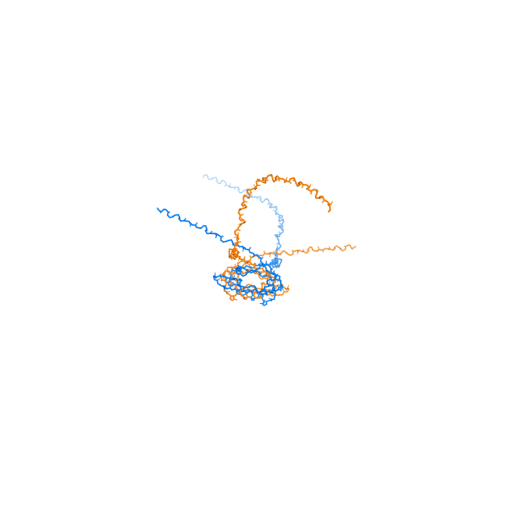 O 1
ATOM 684 N N . LYS A 1 90 ? 0.35 -4.403 9.562 1 97.47 90 LYS A N 1
ATOM 685 C CA . LYS A 1 90 ? 1.628 -3.709 9.442 1 97.47 90 LYS A CA 1
ATOM 686 C C . LYS A 1 90 ? 1.686 -2.878 8.163 1 97.47 90 LYS A C 1
ATOM 688 O O . LYS A 1 90 ? 1.411 -3.387 7.074 1 97.47 90 LYS A O 1
ATOM 693 N N . MET A 1 91 ? 1.996 -1.57 8.317 1 97.89 91 MET A N 1
ATOM 694 C CA . MET A 1 91 ? 2.044 -0.718 7.132 1 97.89 91 MET A CA 1
ATOM 695 C C . MET A 1 91 ? 2.998 0.453 7.343 1 97.89 91 MET A C 1
ATOM 697 O O . MET A 1 91 ? 3.429 0.713 8.468 1 97.89 91 MET A O 1
ATOM 701 N N . GLU A 1 92 ? 3.327 1.097 6.247 1 98.25 92 GLU A N 1
ATOM 702 C CA . GLU A 1 92 ? 4.17 2.288 6.23 1 98.25 92 GLU A CA 1
ATOM 703 C C . GLU A 1 92 ? 3.555 3.387 5.368 1 98.25 92 GLU A C 1
ATOM 705 O O . GLU A 1 92 ? 3.05 3.117 4.276 1 98.25 92 GLU A O 1
ATOM 710 N N . LEU A 1 93 ? 3.636 4.604 5.88 1 98.6 93 LEU A N 1
ATOM 711 C CA . LEU A 1 93 ? 3.26 5.778 5.099 1 98.6 93 LEU A CA 1
ATOM 712 C C . LEU A 1 93 ? 4.488 6.607 4.739 1 98.6 93 LEU A C 1
ATOM 714 O O . LEU A 1 93 ? 5.377 6.801 5.572 1 98.6 93 LEU A O 1
ATOM 718 N N . LEU A 1 94 ? 4.536 7.03 3.523 1 98.86 94 LEU A N 1
ATOM 719 C CA . LEU A 1 94 ? 5.435 8.109 3.127 1 98.86 94 LEU A CA 1
ATOM 720 C C . LEU A 1 94 ? 4.716 9.454 3.156 1 98.86 94 LEU A C 1
ATOM 722 O O . LEU A 1 94 ? 3.708 9.638 2.471 1 98.86 94 LEU A O 1
ATOM 726 N N . LEU A 1 95 ? 5.264 10.37 3.922 1 98.67 95 LEU A N 1
ATOM 727 C CA . LEU A 1 95 ? 4.611 11.659 4.124 1 98.67 95 LEU A CA 1
ATOM 728 C C . LEU A 1 95 ? 5.498 12.799 3.636 1 98.67 95 LEU A C 1
ATOM 730 O O . LEU A 1 95 ? 6.726 12.701 3.685 1 98.67 95 LEU A O 1
ATOM 734 N N . LYS A 1 96 ? 4.873 13.794 3.223 1 98.27 96 LYS A N 1
ATOM 735 C CA . LYS A 1 96 ? 5.502 15.079 2.93 1 98.27 96 LYS A CA 1
ATOM 736 C C . LYS A 1 96 ? 4.948 16.18 3.83 1 98.27 96 LYS A C 1
ATOM 738 O O . LYS A 1 96 ? 3.734 16.382 3.898 1 98.27 96 LYS A O 1
ATOM 743 N N . ARG A 1 97 ? 5.818 16.844 4.562 1 96.88 97 ARG A N 1
ATOM 744 C CA . ARG A 1 97 ? 5.44 17.939 5.449 1 96.88 97 ARG A CA 1
ATOM 745 C C . ARG A 1 97 ? 6.016 19.263 4.96 1 96.88 97 ARG A C 1
ATOM 747 O O . ARG A 1 97 ? 7.222 19.375 4.73 1 96.88 97 ARG A O 1
ATOM 754 N N . ASP A 1 98 ? 5.133 20.192 4.854 1 93.07 98 ASP A N 1
ATOM 755 C CA . ASP A 1 98 ? 5.586 21.547 4.555 1 93.07 98 ASP A CA 1
ATOM 756 C C . ASP A 1 98 ? 6.007 22.278 5.828 1 93.07 98 ASP A C 1
ATOM 758 O O . ASP A 1 98 ? 5.192 22.487 6.729 1 93.07 98 ASP A O 1
ATOM 762 N N . ILE A 1 99 ? 7.205 22.586 6.101 1 85.73 99 ILE A N 1
ATOM 763 C CA . ILE A 1 99 ? 7.739 23.178 7.323 1 85.73 99 ILE A CA 1
ATOM 764 C C . ILE A 1 99 ? 7.435 24.675 7.347 1 85.73 99 ILE A C 1
ATOM 766 O O . ILE A 1 99 ? 7.273 25.265 8.417 1 85.73 99 ILE A O 1
ATOM 770 N N . GLN A 1 100 ? 7.309 25.315 6.341 1 72.53 100 GLN A N 1
ATOM 771 C CA . GLN A 1 100 ? 7.054 26.75 6.415 1 72.53 100 GLN A CA 1
ATOM 772 C C . GLN A 1 100 ? 5.734 27.037 7.124 1 72.53 100 GLN A C 1
ATOM 774 O O . GLN A 1 100 ? 5.603 28.048 7.818 1 72.53 100 GLN A O 1
ATOM 779 N N . ARG A 1 101 ? 4.835 26.219 6.95 1 59.5 101 ARG A N 1
ATOM 780 C CA . ARG A 1 101 ? 3.546 26.536 7.557 1 59.5 101 ARG A CA 1
ATOM 781 C C . ARG A 1 101 ? 3.638 26.516 9.079 1 59.5 101 ARG A C 1
ATOM 783 O O . ARG A 1 101 ? 2.815 27.128 9.764 1 59.5 101 ARG A O 1
ATOM 790 N N . GLN A 1 102 ? 4.571 25.711 9.521 1 55.08 102 GLN A N 1
ATOM 791 C CA . GLN A 1 102 ? 4.666 25.662 10.976 1 55.08 102 GLN A CA 1
ATOM 792 C C . GLN A 1 102 ? 5.213 26.973 11.536 1 55.08 102 GLN A C 1
ATOM 794 O O . GLN A 1 102 ? 5.117 27.228 12.738 1 55.08 102 GLN A O 1
ATOM 799 N N . LYS A 1 103 ? 5.855 27.728 10.631 1 52.83 103 LYS A N 1
ATOM 800 C CA . LYS A 1 103 ? 6.517 28.902 11.191 1 52.83 103 LYS A CA 1
ATOM 801 C C . LYS A 1 103 ? 5.505 29.988 11.544 1 52.83 103 LYS A C 1
ATOM 803 O O . LYS A 1 103 ? 5.881 31.066 12.009 1 52.83 103 LYS A O 1
ATOM 808 N N . GLY A 1 104 ? 4.264 29.814 11.121 1 45.69 104 GLY A N 1
ATOM 809 C CA . GLY A 1 104 ? 3.511 31.034 11.369 1 45.69 104 GLY A CA 1
ATOM 810 C C . GLY A 1 104 ? 3.538 31.467 12.823 1 45.69 104 GLY A C 1
ATOM 811 O O . GLY A 1 104 ? 3.386 32.652 13.126 1 45.69 104 GLY A O 1
ATOM 812 N N . THR A 1 105 ? 3.092 30.431 13.692 1 43.86 105 THR A N 1
ATOM 813 C CA . THR A 1 105 ? 2.622 31.033 14.935 1 43.86 105 THR A CA 1
ATOM 814 C C . THR A 1 105 ? 3.797 31.518 15.779 1 43.86 105 THR A C 1
ATOM 816 O O . THR A 1 105 ? 3.608 31.996 16.899 1 43.86 105 THR A O 1
ATOM 819 N N . VAL A 1 106 ? 4.975 30.914 15.458 1 42.46 106 VAL A N 1
ATOM 820 C CA . VAL A 1 106 ? 5.928 31.442 16.428 1 42.46 106 VAL A CA 1
ATOM 821 C C . VAL A 1 106 ? 6.253 32.897 16.096 1 42.46 106 VAL A C 1
ATOM 823 O O . VAL A 1 106 ? 6.932 33.177 15.106 1 42.46 106 VAL A O 1
ATOM 826 N N . THR A 1 107 ? 5.321 33.733 15.833 1 39.9 107 THR A N 1
ATOM 827 C CA . THR A 1 107 ? 5.655 35.149 15.936 1 39.9 107 THR A CA 1
ATOM 828 C C . THR A 1 107 ? 6.747 35.372 16.979 1 39.9 107 THR A C 1
ATOM 830 O O . THR A 1 107 ? 6.618 34.936 18.124 1 39.9 107 THR A O 1
ATOM 833 N N . GLU A 1 108 ? 7.959 35.195 16.482 1 40.62 108 GLU A N 1
ATOM 834 C CA . GLU A 1 108 ? 9.108 35.662 17.252 1 40.62 108 GLU A CA 1
ATOM 835 C C . GLU A 1 108 ? 8.744 36.872 18.108 1 40.62 108 GLU A C 1
ATOM 837 O O . GLU A 1 108 ? 8.503 37.961 17.583 1 40.62 108 GLU A O 1
ATOM 842 N N . SER A 1 109 ? 7.716 36.76 18.998 1 39.16 109 SER A N 1
ATOM 843 C CA . SER A 1 109 ? 7.644 37.813 20.005 1 39.16 109 SER A CA 1
ATOM 844 C C . SER A 1 109 ? 9.035 38.226 20.475 1 39.16 109 SER A C 1
ATOM 846 O O . SER A 1 109 ? 9.607 37.596 21.367 1 39.16 109 SER A O 1
ATOM 848 N N . LEU A 1 110 ? 10.026 38.237 19.472 1 39.53 110 LEU A N 1
ATOM 849 C CA . LEU A 1 110 ? 11.228 38.91 19.952 1 39.53 110 LEU A CA 1
ATOM 850 C C . LEU A 1 110 ? 10.869 40.153 20.76 1 39.53 110 LEU A C 1
ATOM 852 O O . LEU A 1 110 ? 10.362 41.132 20.207 1 39.53 110 LEU A O 1
ATOM 856 N N . GLY A 1 111 ? 10.093 40.001 21.799 1 38.61 111 GLY A N 1
ATOM 857 C CA . GLY A 1 111 ? 9.998 41.155 22.68 1 38.61 111 GLY A CA 1
ATOM 858 C C . GLY A 1 111 ? 11.265 41.989 22.709 1 38.61 111 GLY A C 1
ATOM 859 O O . GLY A 1 111 ? 12.336 41.514 22.326 1 38.61 111 GLY A O 1
ATOM 860 N N . PRO A 1 112 ? 11.223 43.246 22.379 1 41.88 112 PRO A N 1
ATOM 861 C CA . PRO A 1 112 ? 12.331 44.203 22.375 1 41.88 112 PRO A CA 1
ATOM 862 C C . PRO A 1 112 ? 13.372 43.905 23.452 1 41.88 112 PRO A C 1
ATOM 864 O O . PRO A 1 112 ? 13.021 43.464 24.55 1 41.88 112 PRO A O 1
ATOM 867 N N . THR A 1 113 ? 14.524 43.311 23.16 1 41.87 113 THR A N 1
ATOM 868 C CA . THR A 1 113 ? 15.729 43.165 23.969 1 41.87 113 THR A CA 1
ATOM 869 C C . THR A 1 113 ? 15.843 44.303 24.979 1 41.87 113 THR A C 1
ATOM 871 O O . THR A 1 113 ? 15.2 45.343 24.826 1 41.87 113 THR A O 1
ATOM 874 N N . SER A 1 114 ? 16.766 44.177 25.951 1 42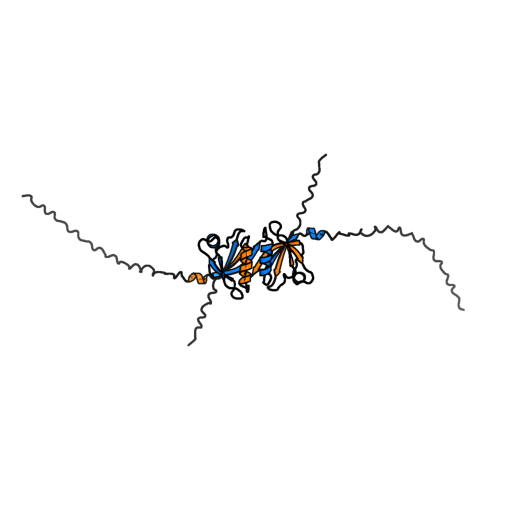.29 114 SER A N 1
ATOM 875 C CA . SER A 1 114 ? 17.157 44.846 27.188 1 42.29 114 SER A CA 1
ATOM 876 C C . SER A 1 114 ? 17.289 46.352 26.984 1 42.29 114 SER A C 1
ATOM 878 O O . SER A 1 114 ? 17.789 46.802 25.951 1 42.29 114 SER A O 1
ATOM 880 N N . PRO A 1 115 ? 16.427 47.162 27.542 1 42.41 115 PRO A N 1
ATOM 881 C CA . PRO A 1 115 ? 16.538 48.622 27.511 1 42.41 115 PRO A CA 1
ATOM 882 C C . PRO A 1 115 ? 17.985 49.105 27.563 1 42.41 115 PRO A C 1
ATOM 884 O O . PRO A 1 115 ? 18.84 48.444 28.158 1 42.41 115 PRO A O 1
ATOM 887 N N . PRO A 1 116 ? 18.558 49.672 26.556 1 40.39 116 PRO A N 1
ATOM 888 C CA . PRO A 1 116 ? 19.931 50.166 26.684 1 40.39 116 PRO A CA 1
ATOM 889 C C . PRO A 1 116 ? 20.241 50.691 28.084 1 40.39 116 PRO A C 1
ATOM 891 O O . PRO A 1 116 ? 19.418 51.388 28.682 1 40.39 116 PRO A O 1
ATOM 894 N N . LEU A 1 117 ? 20.899 49.931 29.03 1 41.69 117 LEU A N 1
ATOM 895 C CA . LEU A 1 117 ? 21.325 50.417 30.337 1 41.69 117 LEU A CA 1
ATOM 896 C C . LEU A 1 117 ? 21.72 51.889 30.268 1 41.69 117 LEU A C 1
ATOM 898 O O . LEU A 1 117 ? 22.564 52.272 29.456 1 41.69 117 LEU A O 1
ATOM 902 N N . ALA A 1 118 ? 20.793 52.776 30.399 1 41.76 118 ALA A N 1
ATOM 903 C CA . ALA A 1 118 ? 21.076 54.19 30.63 1 41.76 118 ALA A CA 1
ATOM 904 C C . ALA A 1 118 ? 22.356 54.368 31.441 1 41.76 118 ALA A C 1
ATOM 906 O O . ALA A 1 118 ? 22.625 53.597 32.365 1 41.76 118 ALA A O 1
ATOM 907 N N . LYS A 1 119 ? 23.506 54.729 30.889 1 41.48 119 LYS A N 1
ATOM 908 C CA . LYS A 1 119 ? 24.725 55.19 31.547 1 41.48 119 LYS A CA 1
ATOM 909 C C . LYS A 1 119 ? 24.401 56.006 32.796 1 41.48 119 LYS A C 1
ATOM 911 O O . LYS A 1 119 ? 23.892 57.124 32.698 1 41.48 119 LYS A O 1
ATOM 916 N N . VAL A 1 120 ? 23.769 55.451 33.879 1 40.64 120 VAL A N 1
ATOM 917 C CA . VAL A 1 120 ? 23.647 56.175 35.14 1 40.64 120 VAL A CA 1
ATOM 918 C C . VAL A 1 120 ? 24.962 56.881 35.461 1 40.64 120 VAL A C 1
ATOM 920 O O . VAL A 1 120 ? 26.003 56.234 35.599 1 40.64 120 VAL A O 1
ATOM 923 N N . GLU A 1 121 ? 25.24 57.979 34.865 1 46.44 121 GLU A N 1
ATOM 924 C CA . GLU A 1 121 ? 26.294 58.86 35.36 1 46.44 121 GLU A CA 1
ATOM 925 C C . GLU A 1 121 ? 26.351 58.851 36.885 1 46.44 121 GLU A C 1
ATOM 927 O O . GLU A 1 121 ? 25.351 59.131 37.55 1 46.44 121 GLU A O 1
ATOM 932 N N . SER A 1 122 ? 27.038 57.867 37.542 1 45.53 122 SER A N 1
ATOM 933 C CA . SER A 1 122 ? 27.314 57.703 38.965 1 45.53 122 SER A CA 1
ATOM 934 C C . SER A 1 122 ? 27.572 59.048 39.636 1 45.53 122 SER A C 1
ATOM 936 O O . SER A 1 122 ? 28.313 59.88 39.108 1 45.53 122 SER A O 1
ATOM 938 N N . PRO A 1 123 ? 26.591 59.633 40.353 1 45.17 123 PRO A N 1
ATOM 939 C CA . PRO A 1 123 ? 26.898 60.886 41.046 1 45.17 123 PRO A CA 1
ATOM 940 C C . PRO A 1 123 ? 28.202 60.819 41.837 1 45.17 123 PRO A C 1
ATOM 942 O O . PRO A 1 123 ? 28.523 59.779 42.419 1 45.17 123 PRO A O 1
ATOM 945 N N . ILE A 1 124 ? 29.249 61.432 41.42 1 43.53 124 ILE A N 1
ATOM 946 C CA . ILE A 1 124 ? 30.491 61.647 42.153 1 43.53 124 ILE A CA 1
ATOM 947 C C . ILE A 1 124 ? 30.184 61.889 43.629 1 43.53 124 ILE A C 1
ATOM 949 O O . ILE A 1 124 ? 29.485 62.843 43.976 1 43.53 124 ILE A O 1
ATOM 953 N N . LEU A 1 125 ? 29.812 60.815 44.506 1 44.24 125 LEU A N 1
ATOM 954 C CA . LEU A 1 125 ? 29.746 60.892 45.961 1 44.24 125 LEU A CA 1
ATOM 955 C C . LEU A 1 125 ? 30.828 61.818 46.506 1 44.24 125 LEU A C 1
ATOM 957 O O . LEU A 1 125 ? 32.018 61.597 46.269 1 44.24 125 LEU A O 1
ATOM 961 N N . ARG A 1 126 ? 30.569 63.082 46.507 1 41.67 126 ARG A N 1
ATOM 962 C CA . ARG A 1 126 ? 31.394 64.044 47.231 1 41.67 126 ARG A CA 1
ATOM 963 C C . ARG A 1 126 ? 31.784 63.505 48.603 1 41.67 126 ARG A C 1
ATOM 965 O O . ARG A 1 126 ? 31.014 62.777 49.233 1 41.67 126 ARG A O 1
ATOM 972 N N . GLY A 1 127 ? 33.052 63.433 49.001 1 39.15 127 GLY A N 1
ATOM 973 C CA . GLY A 1 127 ? 33.947 63.039 50.078 1 39.15 127 GLY A CA 1
ATOM 974 C C . GLY A 1 127 ? 33.455 63.465 51.448 1 39.15 127 GLY A C 1
ATOM 975 O O . GLY A 1 127 ? 33.411 64.659 51.755 1 39.15 127 GLY A O 1
ATOM 976 N N . LEU A 1 128 ? 32.323 62.892 52.024 1 36.43 128 LEU A N 1
ATOM 977 C CA . LEU A 1 128 ? 31.872 63.249 53.365 1 36.43 128 LEU A CA 1
ATOM 978 C C . LEU A 1 128 ? 32.994 63.068 54.382 1 36.43 128 LEU A C 1
ATOM 980 O O . LEU A 1 128 ? 33.619 62.007 54.44 1 36.43 128 LEU A O 1
ATOM 984 N N . THR A 1 129 ? 33.636 64.078 54.751 1 42.45 129 THR A N 1
ATOM 985 C CA . THR A 1 129 ? 34.667 64.278 55.764 1 42.45 129 THR A CA 1
ATOM 986 C C . THR A 1 129 ? 34.212 63.73 57.114 1 42.45 129 THR A C 1
ATOM 988 O O . THR A 1 129 ? 33.19 64.162 57.652 1 42.45 129 THR A O 1
ATOM 991 N N . VAL A 1 130 ? 34.278 62.403 57.416 1 40.12 130 VAL A N 1
ATOM 992 C CA . V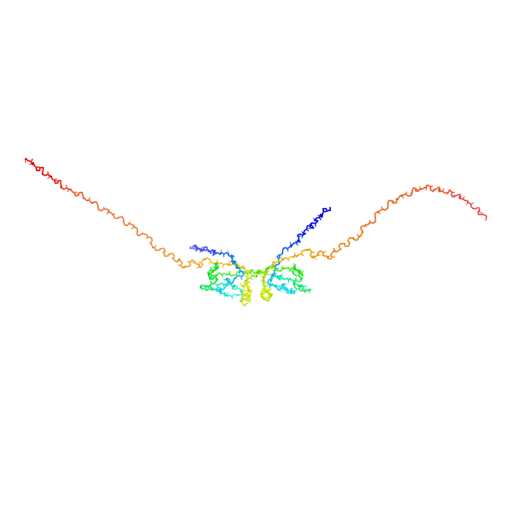AL A 1 130 ? 33.957 61.717 58.663 1 40.12 130 VAL A CA 1
ATOM 993 C C . VAL A 1 130 ? 34.646 62.417 59.832 1 40.12 130 VAL A C 1
ATOM 995 O O . VAL A 1 130 ? 35.868 62.579 59.833 1 40.12 130 VAL A O 1
ATOM 998 N N . PRO A 1 131 ? 33.934 63.121 60.606 1 42.18 131 PRO A N 1
ATOM 999 C CA . PRO A 1 131 ? 34.506 63.832 61.752 1 42.18 131 PRO A CA 1
ATOM 1000 C C . PRO A 1 131 ? 35.177 62.895 62.753 1 42.18 131 PRO A C 1
ATOM 1002 O O . PRO A 1 131 ? 34.686 61.789 62.994 1 42.18 131 PRO A O 1
ATOM 1005 N N . GLN A 1 132 ? 36.468 62.848 62.925 1 38.3 132 GLN A N 1
ATOM 1006 C CA . GLN A 1 132 ? 37.396 62.113 63.779 1 38.3 132 GLN A CA 1
ATOM 1007 C C . GLN A 1 132 ? 37.017 62.253 65.251 1 38.3 132 GLN A C 1
ATOM 1009 O O . GLN A 1 132 ? 37.019 63.359 65.795 1 38.3 132 GLN A O 1
ATOM 1014 N N . MET A 1 133 ? 36.028 61.541 65.741 1 38.61 133 MET A N 1
ATOM 1015 C CA . MET A 1 133 ? 35.63 61.55 67.146 1 38.61 133 MET A CA 1
ATOM 1016 C C . MET A 1 133 ? 36.822 61.258 68.051 1 38.61 133 MET A C 1
ATOM 1018 O O . MET A 1 133 ? 37.486 60.231 67.899 1 38.61 133 MET A O 1
ATOM 1022 N N . GLN A 1 134 ? 37.445 62.245 68.56 1 38.23 134 GLN A N 1
ATOM 1023 C CA . GLN A 1 134 ? 38.534 62.266 69.531 1 38.23 134 GLN A CA 1
ATOM 1024 C C . GLN A 1 134 ? 38.14 61.54 70.814 1 38.23 134 GLN A C 1
ATOM 1026 O O . GLN A 1 134 ? 37.157 61.903 71.463 1 38.23 134 GLN A O 1
ATOM 1031 N N . MET A 1 135 ? 38.167 60.205 70.786 1 38.99 135 MET A N 1
ATOM 1032 C CA . MET A 1 135 ? 37.965 59.387 71.979 1 38.99 135 MET A CA 1
ATOM 1033 C C . MET A 1 135 ? 38.761 59.938 73.157 1 38.99 135 MET A C 1
ATOM 1035 O O . MET A 1 135 ? 39.978 60.107 73.064 1 38.99 135 MET A O 1
ATOM 1039 N N . ILE A 1 136 ? 38.092 60.76 73.879 1 38.34 136 ILE A N 1
ATOM 1040 C CA . ILE A 1 136 ? 38.601 61.324 75.124 1 38.34 136 ILE A CA 1
ATOM 1041 C C . ILE A 1 136 ? 39.057 60.199 76.052 1 38.34 136 ILE A C 1
ATOM 1043 O O . ILE A 1 136 ? 38.294 59.274 76.338 1 38.34 136 ILE A O 1
ATOM 1047 N N . ARG A 1 137 ? 40.349 59.863 76.061 1 40.92 137 ARG A N 1
ATOM 1048 C CA . ARG A 1 137 ? 41.18 58.987 76.88 1 40.92 137 ARG A CA 1
ATOM 1049 C C . ARG A 1 137 ? 40.931 59.227 78.366 1 40.92 137 ARG A C 1
ATOM 1051 O O . ARG A 1 137 ? 41.301 60.274 78.901 1 40.92 137 ARG A O 1
ATOM 1058 N N . GLY A 1 138 ? 39.618 59.052 78.83 1 38.65 138 GLY A N 1
ATOM 1059 C CA . GLY A 1 138 ? 39.474 59.289 80.258 1 38.65 138 GLY A CA 1
ATOM 1060 C C . GLY A 1 138 ? 40.523 58.577 81.09 1 38.65 138 GLY A C 1
ATOM 1061 O O . GLY A 1 138 ? 40.901 57.444 80.785 1 38.65 138 GLY A O 1
ATOM 1062 N N . SER A 1 139 ? 41.44 59.346 81.599 1 41.54 139 SER A N 1
ATOM 1063 C CA . SER A 1 139 ? 42.549 59.132 82.523 1 41.54 139 SER A CA 1
ATOM 1064 C C . SER A 1 139 ? 42.084 58.427 83.792 1 41.54 139 SER A C 1
ATOM 1066 O O . SER A 1 139 ? 41.261 58.961 84.539 1 41.54 139 SER A O 1
ATOM 1068 N N . TRP A 1 140 ? 41.499 57.15 83.756 1 35.7 140 TRP A N 1
ATOM 1069 C CA . TRP A 1 140 ? 41.209 56.545 85.051 1 35.7 140 TRP A CA 1
ATOM 1070 C C . TRP A 1 140 ? 42.451 56.53 85.936 1 35.7 140 TRP A C 1
ATOM 1072 O O . TRP A 1 140 ? 43.489 55.987 85.551 1 35.7 140 TRP A O 1
ATOM 1082 N N . SER A 1 141 ? 42.665 57.657 86.706 1 30.16 141 SER A N 1
ATOM 1083 C CA . SER A 1 141 ? 43.412 57.64 87.959 1 30.16 141 SER A CA 1
ATOM 1084 C C . SER A 1 141 ? 42.77 56.697 88.972 1 30.16 141 SER A C 1
ATOM 1086 O O . SER A 1 141 ? 41.547 56.548 89 1 30.16 141 SER A O 1
ATOM 1088 N N . THR B 1 1 ? 15.579 55.078 -14.266 1 40.44 1 THR B N 1
ATOM 1089 C CA . THR B 1 1 ? 14.7 54.423 -13.305 1 40.44 1 THR B CA 1
ATOM 1090 C C . THR B 1 1 ? 14.734 52.908 -13.486 1 40.44 1 THR B C 1
ATOM 1092 O O . THR B 1 1 ? 14.219 52.384 -14.475 1 40.44 1 THR B O 1
ATOM 1095 N N . VAL B 1 2 ? 15.912 52.234 -13.248 1 48.68 2 VAL B N 1
ATOM 1096 C CA . VAL B 1 2 ? 16.197 50.803 -13.263 1 48.68 2 VAL B CA 1
ATOM 1097 C C . VAL B 1 2 ? 15.311 50.088 -12.244 1 48.68 2 VAL B C 1
ATOM 1099 O O . VAL B 1 2 ? 15.331 50.418 -11.056 1 48.68 2 VAL B O 1
ATOM 1102 N N . SER B 1 3 ? 14.069 49.669 -12.579 1 50.8 3 SER B N 1
ATOM 1103 C CA . SER B 1 3 ? 13.227 48.768 -11.798 1 50.8 3 SER B CA 1
ATOM 1104 C C . SER B 1 3 ? 14.028 47.581 -11.271 1 50.8 3 SER B C 1
ATOM 1106 O O . SER B 1 3 ? 14.583 46.806 -12.052 1 50.8 3 SER B O 1
ATOM 1108 N N . GLN B 1 4 ? 14.774 47.71 -10.115 1 47.98 4 GLN B N 1
ATOM 1109 C CA . GLN B 1 4 ? 15.329 46.578 -9.38 1 47.98 4 GLN B CA 1
ATOM 1110 C C . GLN B 1 4 ? 14.289 45.477 -9.199 1 47.98 4 GLN B C 1
ATOM 1112 O O . GLN B 1 4 ? 13.255 45.69 -8.562 1 47.98 4 GLN B O 1
ATOM 1117 N N . ASN B 1 5 ? 13.983 44.703 -10.255 1 47.16 5 ASN B N 1
ATOM 1118 C CA . ASN B 1 5 ? 13.266 43.443 -10.087 1 47.16 5 ASN B CA 1
ATOM 1119 C C . ASN B 1 5 ? 13.766 42.671 -8.869 1 47.16 5 ASN B C 1
ATOM 1121 O O . ASN B 1 5 ? 14.861 42.107 -8.893 1 47.16 5 ASN B O 1
ATOM 1125 N N . ASN B 1 6 ? 13.604 43.174 -7.587 1 44.23 6 ASN B N 1
ATOM 1126 C CA . ASN B 1 6 ? 13.795 42.375 -6.381 1 44.23 6 ASN B CA 1
ATOM 1127 C C . ASN B 1 6 ? 13.132 41.006 -6.505 1 44.23 6 ASN B C 1
ATOM 1129 O O . ASN B 1 6 ? 11.932 40.868 -6.261 1 44.23 6 ASN B O 1
ATOM 1133 N N . SER B 1 7 ? 13.43 40.156 -7.452 1 49 7 SER B N 1
ATOM 1134 C CA . SER B 1 7 ? 12.985 38.769 -7.36 1 49 7 SER B CA 1
ATOM 1135 C C . SER B 1 7 ? 13.215 38.207 -5.962 1 49 7 SER B C 1
ATOM 1137 O O . SER B 1 7 ? 14.359 38.064 -5.524 1 49 7 SER B O 1
ATOM 1139 N N . ALA B 1 8 ? 12.323 38.488 -4.984 1 51.45 8 ALA B N 1
ATOM 1140 C CA . ALA B 1 8 ? 12.336 37.746 -3.727 1 51.45 8 ALA B CA 1
ATOM 1141 C C . ALA B 1 8 ? 12.726 36.288 -3.955 1 51.45 8 ALA B C 1
ATOM 1143 O O . ALA B 1 8 ? 12.368 35.696 -4.976 1 51.45 8 ALA B O 1
ATOM 1144 N N . PRO B 1 9 ? 13.828 35.815 -3.513 1 52.41 9 PRO B N 1
ATOM 1145 C CA . PRO B 1 9 ? 14.13 34.387 -3.638 1 52.41 9 PRO B CA 1
ATOM 1146 C C . PRO B 1 9 ? 12.931 33.5 -3.314 1 52.41 9 PRO B C 1
ATOM 1148 O O . PRO B 1 9 ? 12.202 33.766 -2.355 1 52.41 9 PRO B O 1
ATOM 1151 N N . MET B 1 10 ? 12.195 32.986 -4.255 1 51.68 10 MET B N 1
ATOM 1152 C CA . MET B 1 10 ? 11.248 31.912 -3.97 1 51.68 10 MET B CA 1
ATOM 1153 C C . MET B 1 10 ? 11.778 30.998 -2.87 1 51.68 10 MET B C 1
ATOM 1155 O O . MET B 1 10 ? 12.806 30.342 -3.043 1 51.68 10 MET B O 1
ATOM 1159 N N . VAL B 1 11 ? 11.748 31.432 -1.738 1 52.55 11 VAL B N 1
ATOM 1160 C CA . VAL B 1 11 ? 12.146 30.553 -0.643 1 52.55 11 VAL B CA 1
ATOM 1161 C C . VAL B 1 11 ? 11.658 29.132 -0.917 1 52.55 11 VAL B C 1
ATOM 1163 O O . VAL B 1 11 ? 10.46 28.906 -1.104 1 52.55 11 VAL B O 1
ATOM 1166 N N . LYS B 1 12 ? 12.342 28.359 -1.653 1 58.95 12 LYS B N 1
ATOM 1167 C CA . LYS B 1 12 ? 12.068 26.928 -1.737 1 58.95 12 LYS B CA 1
ATOM 1168 C C . LYS B 1 12 ? 11.554 26.387 -0.406 1 58.95 12 LYS B C 1
ATOM 1170 O O . LYS B 1 12 ? 12.197 26.56 0.631 1 58.95 12 LYS B O 1
ATOM 1175 N N . GLN B 1 13 ? 10.266 26.427 -0.27 1 65.63 13 GLN B N 1
ATOM 1176 C CA . GLN B 1 13 ? 9.675 25.866 0.94 1 65.63 13 GLN B CA 1
ATOM 1177 C C . GLN B 1 13 ? 10.341 24.546 1.317 1 65.63 13 GLN B C 1
ATOM 1179 O O . GLN B 1 13 ? 10.495 23.66 0.474 1 65.63 13 GLN B O 1
ATOM 1184 N N . ALA B 1 14 ? 10.906 24.487 2.427 1 85.61 14 ALA B N 1
ATOM 1185 C CA . ALA B 1 14 ? 11.569 23.287 2.93 1 85.61 14 ALA B CA 1
ATOM 1186 C C . ALA B 1 14 ? 10.568 22.154 3.14 1 85.61 14 ALA B C 1
ATOM 1188 O O . ALA B 1 14 ? 9.469 22.376 3.655 1 85.61 14 ALA B O 1
ATOM 1189 N N . GLU B 1 15 ? 10.606 21.219 2.308 1 92.83 15 GLU B N 1
ATOM 1190 C CA . GLU B 1 15 ? 9.808 20.008 2.478 1 92.83 15 GLU B CA 1
ATOM 1191 C C . GLU B 1 15 ? 10.615 18.908 3.162 1 92.83 15 GLU B C 1
ATOM 1193 O O . GLU B 1 15 ? 11.816 18.771 2.921 1 92.83 15 GLU B O 1
ATOM 1198 N N . ARG B 1 16 ? 9.875 18.244 4.143 1 96.14 16 ARG B N 1
ATOM 1199 C CA . ARG B 1 16 ? 10.447 17.073 4.8 1 96.14 16 ARG B CA 1
ATOM 1200 C C . ARG B 1 16 ? 9.687 15.807 4.42 1 96.14 16 ARG B C 1
ATOM 1202 O O . ARG B 1 16 ? 8.455 15.785 4.445 1 96.14 16 ARG B O 1
ATOM 1209 N N . ILE B 1 17 ? 10.402 14.884 4.016 1 97.77 17 ILE B N 1
ATOM 1210 C CA . ILE B 1 17 ? 9.844 13.57 3.716 1 97.77 17 ILE B CA 1
ATOM 1211 C C . ILE B 1 17 ? 10.04 12.641 4.912 1 97.77 17 ILE B C 1
ATOM 1213 O O . ILE B 1 17 ? 11.14 12.55 5.462 1 97.77 17 ILE B O 1
ATOM 1217 N N . MET B 1 18 ? 8.947 11.946 5.297 1 97.09 18 MET B N 1
ATOM 1218 C CA . MET B 1 18 ? 9.002 11.101 6.486 1 97.09 18 MET B CA 1
ATOM 1219 C C . MET B 1 18 ? 8.373 9.738 6.215 1 97.09 18 MET B C 1
ATOM 1221 O O . MET B 1 18 ? 7.381 9.641 5.492 1 97.09 18 MET B O 1
ATOM 1225 N N . ILE B 1 19 ? 8.951 8.774 6.859 1 98.4 19 ILE B N 1
ATOM 1226 C CA . ILE B 1 19 ? 8.372 7.435 6.86 1 98.4 19 ILE B CA 1
ATOM 1227 C C . ILE B 1 19 ? 7.75 7.142 8.223 1 98.4 19 ILE B C 1
ATOM 1229 O O . ILE B 1 19 ? 8.408 7.284 9.256 1 98.4 19 ILE B O 1
ATOM 1233 N N . VAL B 1 20 ? 6.515 6.802 8.175 1 98.29 20 VAL B N 1
ATOM 1234 C CA . VAL B 1 20 ? 5.811 6.413 9.392 1 98.29 20 VAL B CA 1
ATOM 1235 C C . VAL B 1 20 ? 5.476 4.924 9.341 1 98.29 20 VAL B C 1
ATOM 1237 O O . VAL B 1 20 ? 4.766 4.471 8.44 1 98.29 20 VAL B O 1
ATOM 1240 N N . ARG B 1 21 ? 5.932 4.208 10.303 1 97.51 21 ARG B N 1
ATOM 1241 C CA . ARG B 1 21 ? 5.717 2.767 10.374 1 97.51 21 ARG B CA 1
ATOM 1242 C C . ARG B 1 21 ? 4.657 2.422 11.414 1 97.51 21 ARG B C 1
ATOM 1244 O O . ARG B 1 21 ? 4.709 2.908 12.546 1 97.51 21 ARG B O 1
ATOM 1251 N N . MET B 1 22 ? 3.742 1.563 10.886 1 96.61 22 MET B N 1
ATOM 1252 C CA . MET B 1 22 ? 2.668 1.118 11.769 1 96.61 22 MET B CA 1
ATOM 1253 C C . MET B 1 22 ? 2.681 -0.4 11.92 1 96.61 22 MET B C 1
ATOM 1255 O O . MET B 1 22 ? 2.647 -1.127 10.925 1 96.61 22 MET B O 1
ATOM 1259 N N . ALA B 1 23 ? 2.702 -0.806 13.166 1 92.37 23 ALA B N 1
ATOM 1260 C CA . ALA B 1 23 ? 2.622 -2.236 13.45 1 92.37 23 ALA B CA 1
ATOM 1261 C C . ALA B 1 23 ? 1.2 -2.755 13.258 1 92.37 23 ALA B C 1
ATOM 1263 O O . ALA B 1 23 ? 0.27 -1.973 13.049 1 92.37 23 ALA B O 1
ATOM 1264 N N . LYS B 1 24 ? 0.958 -3.989 13.075 1 85.9 24 LYS B N 1
ATOM 1265 C CA . LYS B 1 24 ? -0.339 -4.635 12.892 1 85.9 24 LYS B CA 1
ATOM 1266 C C . LYS B 1 24 ? -1.342 -4.159 13.939 1 85.9 24 LYS B C 1
ATOM 1268 O O . LYS B 1 24 ? -2.553 -4.297 13.754 1 85.9 24 LYS B O 1
ATOM 1273 N N . GLU B 1 25 ? -0.816 -3.184 14.736 1 82.9 25 GLU B N 1
ATOM 1274 C CA . GLU B 1 25 ? -1.725 -2.642 15.742 1 82.9 25 GLU B CA 1
ATOM 1275 C C . GLU B 1 25 ? -2.417 -1.379 15.237 1 82.9 25 GLU B C 1
ATOM 1277 O O . GLU B 1 25 ? -1.999 -0.795 14.235 1 82.9 25 GLU B O 1
ATOM 1282 N N . THR B 1 26 ? -3.635 -0.966 15.551 1 83.83 26 THR B N 1
ATOM 1283 C CA . THR B 1 26 ? -4.536 0.125 15.196 1 83.83 26 THR B CA 1
ATOM 1284 C C . THR B 1 26 ? -3.895 1.476 15.499 1 83.83 26 THR B C 1
ATOM 1286 O O . THR B 1 26 ? -4.555 2.38 16.017 1 83.83 26 THR B O 1
ATOM 1289 N N . CYS B 1 27 ? -2.76 1.68 15.028 1 93.4 27 CYS B N 1
ATOM 1290 C CA . CYS B 1 27 ? -2.088 2.947 15.292 1 93.4 27 CYS B CA 1
ATOM 1291 C C . CYS B 1 27 ? -2.723 4.078 14.492 1 93.4 27 CYS B C 1
ATOM 1293 O O . CYS B 1 27 ? -2.698 5.235 14.916 1 93.4 27 CYS B O 1
ATOM 1295 N N . ALA B 1 28 ? -3.387 3.754 13.45 1 96.15 28 ALA B N 1
ATOM 1296 C CA . ALA B 1 28 ? -3.93 4.757 12.537 1 96.15 28 ALA B CA 1
ATOM 1297 C C . ALA B 1 28 ? -5.246 5.322 13.062 1 96.15 28 ALA B C 1
ATOM 1299 O O . ALA B 1 28 ? -5.758 6.312 12.536 1 96.15 28 ALA B O 1
ATOM 1300 N N . GLU B 1 29 ? -5.794 4.731 14.151 1 95.71 29 GLU B N 1
ATOM 1301 C CA . GLU B 1 29 ? -7.049 5.216 14.717 1 95.71 29 GLU B CA 1
ATOM 1302 C C . GLU B 1 29 ? -6.917 6.659 15.196 1 95.71 29 GLU B C 1
ATOM 1304 O O . GLU B 1 29 ? -6.021 6.979 15.98 1 95.71 29 GLU B O 1
ATOM 1309 N N . GLY B 1 30 ? -7.751 7.48 14.676 1 97.41 30 GLY B N 1
ATOM 1310 C CA . GLY B 1 30 ? -7.713 8.895 15.009 1 97.41 30 GLY B CA 1
ATOM 1311 C C . GLY B 1 30 ? -7.216 9.764 13.869 1 97.41 30 GLY B C 1
ATOM 1312 O O . GLY B 1 30 ? -7.315 10.991 13.928 1 97.41 30 GLY B O 1
ATOM 1313 N N . LEU B 1 31 ? -6.714 9.174 12.816 1 98.24 31 LEU B N 1
ATOM 1314 C CA . LEU B 1 31 ? -6.363 9.942 11.626 1 98.24 31 LEU B CA 1
ATOM 1315 C C . LEU B 1 31 ? -7.603 10.254 10.795 1 98.24 31 LEU B C 1
ATOM 1317 O O . LEU B 1 31 ? -8.422 9.369 10.538 1 98.24 31 LEU B O 1
ATOM 1321 N N . VAL B 1 32 ? -7.669 11.427 10.442 1 98.31 32 VAL B N 1
ATOM 1322 C CA . VAL B 1 32 ? -8.703 11.871 9.513 1 98.31 32 VAL B CA 1
ATOM 1323 C C . VAL B 1 32 ? -8.055 12.427 8.246 1 98.31 32 VAL B C 1
ATOM 1325 O O . VAL B 1 32 ? -7.193 13.306 8.317 1 98.31 32 VAL B O 1
ATOM 1328 N N . VAL B 1 33 ? -8.512 11.93 7.182 1 98.67 33 VAL B N 1
ATOM 1329 C CA . VAL B 1 33 ? -7.862 12.326 5.937 1 98.67 33 VAL B CA 1
ATOM 1330 C C . VAL B 1 33 ? -8.828 13.15 5.088 1 98.67 33 VAL B C 1
ATOM 1332 O O . VAL B 1 33 ? -10.039 13.129 5.319 1 98.67 33 VAL B O 1
ATOM 1335 N N . SER B 1 34 ? -8.29 13.95 4.146 1 98.45 34 SER B N 1
ATOM 1336 C CA . SER B 1 34 ? -9.034 14.763 3.189 1 98.45 34 SER B CA 1
ATOM 1337 C C . SER B 1 34 ? -8.319 14.826 1.844 1 98.45 34 SER B C 1
ATOM 1339 O O . SER B 1 34 ? -7.239 14.254 1.681 1 98.45 34 SER B O 1
ATOM 1341 N N . GLY B 1 35 ? -9.093 15.517 0.873 1 98.28 35 GLY B N 1
ATOM 1342 C CA . GLY B 1 35 ? -8.511 15.697 -0.448 1 98.28 35 GLY B CA 1
ATOM 1343 C C . GLY B 1 35 ? -9.014 14.69 -1.464 1 98.28 35 GLY B C 1
ATOM 1344 O O . GLY B 1 35 ? -10.208 14.388 -1.508 1 98.28 35 GLY B O 1
ATOM 1345 N N . GLY B 1 36 ? -7.944 14.277 -2.386 1 98.07 36 GLY B N 1
ATOM 1346 C CA . GLY B 1 36 ? -8.261 13.342 -3.455 1 98.07 36 GLY B CA 1
ATOM 1347 C C . GLY B 1 36 ? -8.035 13.921 -4.839 1 98.07 36 GLY B C 1
ATOM 1348 O O . GLY B 1 36 ? -7.966 15.14 -5.004 1 98.07 36 GLY B O 1
ATOM 1349 N N . GLY B 1 37 ? -7.868 13.024 -5.693 1 97.59 37 GLY B N 1
ATOM 1350 C CA . GLY B 1 37 ? -7.587 13.44 -7.058 1 97.59 37 GLY B CA 1
ATOM 1351 C C . GLY B 1 37 ? -6.278 14.194 -7.194 1 97.59 37 GLY B C 1
ATOM 1352 O O . GLY B 1 37 ? -5.257 13.783 -6.639 1 97.59 37 GLY B O 1
ATOM 1353 N N . LYS B 1 38 ? -6.275 15.318 -7.878 1 96.92 38 LYS B N 1
ATOM 1354 C CA . LYS B 1 38 ? -5.066 16.087 -8.162 1 96.92 38 LYS B CA 1
ATOM 1355 C C . LYS B 1 38 ? -4.585 16.833 -6.921 1 96.92 38 LYS B C 1
ATOM 1357 O O . LYS B 1 38 ? -3.408 17.186 -6.82 1 96.92 38 LYS B O 1
ATOM 1362 N N . GLU B 1 39 ? -5.44 17.051 -5.979 1 97.19 39 GLU B N 1
ATOM 1363 C CA . GLU B 1 39 ? -5.083 17.772 -4.761 1 97.19 39 GLU B CA 1
ATOM 1364 C C . GLU B 1 39 ? -4.192 16.924 -3.858 1 97.19 39 GLU B C 1
ATOM 1366 O O . GLU B 1 39 ? -3.352 17.456 -3.129 1 97.19 39 GLU B O 1
ATOM 1371 N N . GLY B 1 40 ? -4.376 15.633 -3.949 1 98.35 40 GLY B N 1
ATOM 1372 C CA . GLY B 1 40 ? -3.652 14.732 -3.067 1 98.35 40 GLY B CA 1
ATOM 1373 C C . GLY B 1 40 ? -4.43 14.369 -1.816 1 98.35 40 GLY B C 1
ATOM 1374 O O . GLY B 1 40 ? -5.539 14.863 -1.602 1 98.35 40 GLY B O 1
ATOM 1375 N N . ILE B 1 41 ? -3.853 13.495 -1.035 1 98.85 41 ILE B N 1
ATOM 1376 C CA . ILE B 1 41 ? -4.421 13.05 0.232 1 98.85 41 ILE B CA 1
ATOM 1377 C C . ILE B 1 41 ? -3.641 13.666 1.392 1 98.85 41 ILE B C 1
ATOM 1379 O O . ILE B 1 41 ? -2.412 13.58 1.437 1 98.85 41 ILE B O 1
ATOM 1383 N N . PHE B 1 42 ? -4.368 14.225 2.327 1 98.71 42 PHE B N 1
ATOM 1384 C CA . PHE B 1 42 ? -3.74 14.931 3.437 1 98.71 42 PHE B CA 1
ATOM 1385 C C . PHE B 1 42 ? -4.335 14.486 4.768 1 98.71 42 PHE B C 1
ATOM 1387 O O . PHE B 1 42 ? -5.508 14.111 4.835 1 98.71 42 PHE B O 1
ATOM 1394 N N . ILE B 1 43 ? -3.508 14.531 5.758 1 98.7 43 ILE B N 1
ATOM 1395 C CA . ILE B 1 43 ? -4.033 14.399 7.113 1 98.7 43 ILE B CA 1
ATOM 1396 C C . ILE B 1 43 ? -4.724 15.695 7.528 1 98.7 43 ILE B C 1
ATOM 1398 O O . ILE B 1 43 ? -4.073 16.731 7.685 1 98.7 43 ILE B O 1
ATOM 1402 N N . LYS B 1 44 ? -5.923 15.609 7.62 1 98.49 44 LYS B N 1
ATOM 1403 C CA . LYS B 1 44 ? -6.732 16.775 7.966 1 98.49 44 LYS B CA 1
ATOM 1404 C C . LYS B 1 44 ? -6.772 16.987 9.477 1 98.49 44 LYS B C 1
ATOM 1406 O O . LYS B 1 44 ? -6.857 18.124 9.947 1 98.49 44 LYS B O 1
ATOM 1411 N N . GLU B 1 45 ? -6.739 15.804 10.208 1 98.45 45 GLU B N 1
ATOM 1412 C CA . GLU B 1 45 ? -6.853 15.839 11.663 1 98.45 45 GLU B CA 1
ATOM 1413 C C . GLU B 1 45 ? -6.22 14.603 12.296 1 98.45 45 GLU B C 1
ATOM 1415 O O . GLU B 1 45 ? -6.309 13.503 11.747 1 98.45 45 GLU B O 1
ATOM 1420 N N . VAL B 1 46 ? -5.566 14.918 13.422 1 98.67 46 VAL B N 1
ATOM 1421 C CA . VAL B 1 46 ? -5.188 13.861 14.354 1 98.67 46 VAL B CA 1
ATOM 1422 C C . VAL B 1 46 ? -5.94 14.039 15.671 1 98.67 46 VAL B C 1
ATOM 1424 O O . VAL B 1 46 ? -5.65 14.96 16.439 1 98.67 46 VAL B O 1
ATOM 1427 N N . ARG B 1 47 ? -6.842 13.098 15.855 1 98.57 47 ARG B N 1
ATOM 1428 C CA . ARG B 1 47 ? -7.712 13.287 17.012 1 98.57 47 ARG B CA 1
ATOM 1429 C C . ARG B 1 47 ? -6.928 13.158 18.314 1 98.57 47 ARG B C 1
ATOM 1431 O O . ARG B 1 47 ? -6.15 12.217 18.485 1 98.57 47 ARG B O 1
ATOM 1438 N N . PRO B 1 48 ? -7.179 14.052 19.213 1 97.79 48 PRO B N 1
ATOM 1439 C CA . PRO B 1 48 ? -6.483 13.997 20.501 1 97.79 48 PRO B CA 1
ATOM 1440 C C . PRO B 1 48 ? -6.78 12.716 21.278 1 97.79 48 PRO B C 1
ATOM 1442 O O . PRO B 1 48 ? -7.898 12.197 21.216 1 97.79 48 PRO B O 1
ATOM 1445 N N . GLU B 1 49 ? -5.793 12.082 21.924 1 97.55 49 GLU B N 1
ATOM 1446 C CA . GLU B 1 49 ? -5.889 10.932 22.819 1 97.55 49 GLU B CA 1
ATOM 1447 C C . GLU B 1 49 ? -6.119 9.643 22.036 1 97.55 49 GLU B C 1
ATOM 1449 O O . GLU B 1 49 ? -6.474 8.614 22.616 1 97.55 49 GLU B O 1
ATOM 1454 N N . SER B 1 50 ? -6.001 9.822 20.755 1 97.41 50 SER B N 1
ATOM 1455 C CA . SER B 1 50 ? -6.141 8.644 19.906 1 97.41 50 SER B CA 1
ATOM 1456 C C . SER B 1 50 ? -4.832 7.867 19.818 1 97.41 50 SER B C 1
ATOM 1458 O O . SER B 1 50 ? -3.767 8.396 20.145 1 97.41 50 SER B O 1
ATOM 1460 N N . PRO B 1 51 ? -4.876 6.703 19.474 1 97.32 51 PRO B N 1
ATOM 1461 C CA . PRO B 1 51 ? -3.648 5.953 19.197 1 97.32 51 PRO B CA 1
ATOM 1462 C C . PRO B 1 51 ? -2.726 6.673 18.215 1 97.32 51 PRO B C 1
ATOM 1464 O O . PRO B 1 51 ? -1.513 6.73 18.43 1 97.32 51 PRO B O 1
ATOM 1467 N N . ALA B 1 52 ? -3.3 7.239 17.165 1 97.88 52 ALA B N 1
ATOM 1468 C CA . ALA B 1 52 ? -2.477 7.948 16.188 1 97.88 52 ALA B CA 1
ATOM 1469 C C . ALA B 1 52 ? -1.706 9.089 16.845 1 97.88 52 ALA B C 1
ATOM 1471 O O . ALA B 1 52 ? -0.513 9.268 16.589 1 97.88 52 ALA B O 1
ATOM 1472 N N . SER B 1 53 ? -2.432 9.82 17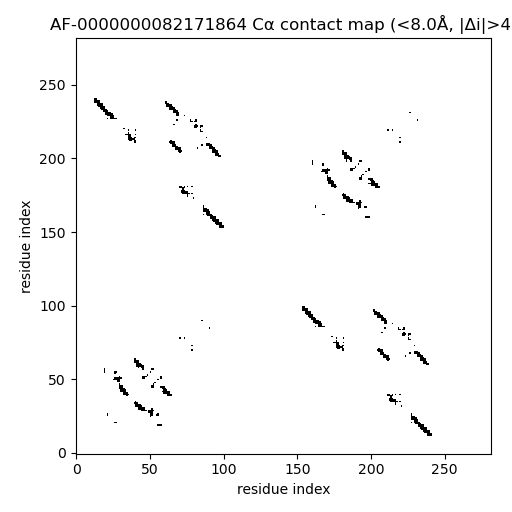.682 1 97.72 53 SER B N 1
ATOM 1473 C CA . SER B 1 53 ? -1.813 10.983 18.309 1 97.72 53 SER B CA 1
ATOM 1474 C C . SER B 1 53 ? -0.728 10.566 19.296 1 97.72 53 SER B C 1
ATOM 1476 O O . SER B 1 53 ? 0.245 11.295 19.501 1 97.72 53 SER B O 1
ATOM 1478 N N . LYS B 1 54 ? -0.827 9.374 19.851 1 97.06 54 LYS B N 1
ATOM 1479 C CA . LYS B 1 54 ? 0.089 8.916 20.891 1 97.06 54 LYS B CA 1
ATOM 1480 C C . LYS B 1 54 ? 1.281 8.179 20.288 1 97.06 54 LYS B C 1
ATOM 1482 O O . LYS B 1 54 ? 2.378 8.197 20.851 1 97.06 54 LYS B O 1
ATOM 1487 N N . LEU B 1 55 ? 1.051 7.665 19.143 1 96.83 55 LEU B N 1
ATOM 1488 C CA . LEU B 1 55 ? 2.024 6.67 18.705 1 96.83 55 LEU B CA 1
ATOM 1489 C C . LEU B 1 55 ? 2.696 7.102 17.406 1 96.83 55 LEU B C 1
ATOM 1491 O O . LEU B 1 55 ? 3.743 6.565 17.035 1 96.83 55 LEU B O 1
ATOM 1495 N N . LEU B 1 56 ? 2.054 8.088 16.708 1 97.37 56 LEU B N 1
ATOM 1496 C CA . LEU B 1 56 ? 2.589 8.431 15.394 1 97.37 56 LEU B CA 1
ATOM 1497 C C . LEU B 1 56 ? 3.063 9.88 15.362 1 97.37 56 LEU B C 1
ATOM 1499 O O . LEU B 1 56 ? 2.439 10.756 15.967 1 97.37 56 LEU B O 1
ATOM 1503 N N . SER B 1 57 ? 4.131 10.129 14.662 1 95.84 57 SER B N 1
ATOM 1504 C CA . SER B 1 57 ? 4.623 11.478 14.404 1 95.84 57 SER B CA 1
ATOM 1505 C C . SER B 1 57 ? 4.01 12.057 13.134 1 95.84 57 SER B C 1
ATOM 1507 O O . SER B 1 57 ? 4.712 12.279 12.144 1 95.84 57 SER B O 1
ATOM 1509 N N . VAL B 1 58 ? 2.758 12.216 13.205 1 97.62 58 VAL B N 1
ATOM 1510 C CA . VAL B 1 58 ? 2.021 12.786 12.082 1 97.62 58 VAL B CA 1
ATOM 1511 C C . VAL B 1 58 ? 1.306 14.06 12.525 1 97.62 58 VAL B C 1
ATOM 1513 O O . VAL B 1 58 ? 0.997 14.226 13.707 1 97.62 58 VAL B O 1
ATOM 1516 N N . HIS B 1 59 ? 1.091 14.935 11.556 1 96.91 59 HIS B N 1
ATOM 1517 C CA . HIS B 1 59 ? 0.465 16.218 11.852 1 96.91 59 HIS B CA 1
ATOM 1518 C C . HIS B 1 59 ? -0.586 16.573 10.805 1 96.91 59 HIS B C 1
ATOM 1520 O O . HIS B 1 59 ? -0.512 16.112 9.664 1 96.91 59 HIS B O 1
ATOM 1526 N N . GLU B 1 60 ? -1.496 17.395 11.262 1 97.43 60 GLU B N 1
ATOM 1527 C CA . GLU B 1 60 ? -2.41 18.021 10.311 1 97.43 60 GLU B CA 1
ATOM 1528 C C . GLU B 1 60 ? -1.646 18.731 9.198 1 97.43 60 GLU B C 1
ATOM 1530 O O . GLU B 1 60 ? -0.674 19.443 9.46 1 97.43 60 GLU B O 1
ATOM 1535 N N . GLY B 1 61 ? -2.02 18.418 7.989 1 97.51 61 GLY B N 1
ATOM 1536 C CA . GLY B 1 61 ? -1.378 19.061 6.854 1 97.51 61 GLY B CA 1
ATOM 1537 C C . GLY B 1 61 ? -0.348 18.18 6.173 1 97.51 61 GLY B C 1
ATOM 1538 O O . GLY B 1 61 ? 0.078 18.466 5.052 1 97.51 61 GLY B O 1
ATOM 1539 N N . ASP B 1 62 ? 0.127 17.154 6.899 1 98.14 62 ASP B N 1
ATOM 1540 C CA . ASP B 1 62 ? 0.999 16.198 6.225 1 98.14 62 ASP B CA 1
ATOM 1541 C C . ASP B 1 62 ? 0.316 15.602 4.996 1 98.14 62 ASP B C 1
ATOM 1543 O O . ASP B 1 62 ? -0.861 15.241 5.048 1 98.14 62 ASP B O 1
ATOM 1547 N N . GLN B 1 63 ? 1.018 15.514 3.89 1 98.62 63 GLN B N 1
ATOM 1548 C CA . GLN B 1 63 ? 0.542 14.823 2.696 1 98.62 63 GLN B CA 1
ATOM 1549 C C . GLN B 1 63 ? 0.976 13.36 2.697 1 98.62 63 GLN B C 1
ATOM 1551 O O . GLN B 1 63 ? 2.139 13.052 2.968 1 98.62 63 GLN B O 1
ATOM 1556 N N . ILE B 1 64 ? 0.016 12.537 2.456 1 98.84 64 ILE B N 1
ATOM 1557 C CA . ILE B 1 64 ? 0.347 11.128 2.275 1 98.84 64 ILE B CA 1
ATOM 1558 C C . ILE B 1 64 ? 0.702 10.864 0.813 1 98.84 64 ILE B C 1
ATOM 1560 O O . ILE B 1 64 ? -0.159 10.945 -0.066 1 98.84 64 ILE B O 1
ATOM 1564 N N . LEU B 1 65 ? 1.89 10.537 0.587 1 98.81 65 LEU B N 1
ATOM 1565 C CA . LEU B 1 65 ? 2.371 10.312 -0.772 1 98.81 65 LEU B CA 1
ATOM 1566 C C . LEU B 1 65 ? 2.129 8.869 -1.203 1 98.81 65 LEU B C 1
ATOM 1568 O O . LEU B 1 65 ? 1.81 8.609 -2.365 1 98.81 65 LEU B O 1
ATOM 1572 N N . SER B 1 66 ? 2.26 7.922 -0.308 1 98.85 66 SER B N 1
ATOM 1573 C CA . SER B 1 66 ? 2.039 6.509 -0.595 1 98.85 66 SER B CA 1
ATOM 1574 C C . SER B 1 66 ? 1.798 5.715 0.685 1 98.85 66 SER B C 1
ATOM 1576 O O . SER B 1 66 ? 2.111 6.185 1.781 1 98.85 66 SER B O 1
ATOM 1578 N N . ALA B 1 67 ? 1.252 4.586 0.576 1 98.82 67 ALA B N 1
ATOM 1579 C CA . ALA B 1 67 ? 1.057 3.597 1.634 1 98.82 67 ALA B CA 1
ATOM 1580 C C . ALA B 1 67 ? 1.565 2.225 1.202 1 98.82 67 ALA B C 1
ATOM 1582 O O . ALA B 1 67 ? 1.277 1.77 0.092 1 98.82 67 ALA B O 1
ATOM 1583 N N . THR B 1 68 ? 2.331 1.596 2.026 1 98.68 68 THR B N 1
ATOM 1584 C CA . THR B 1 68 ? 2.758 0.21 1.876 1 98.68 68 THR B CA 1
ATOM 1585 C C . THR B 1 68 ? 2.078 -0.68 2.912 1 98.68 68 THR B C 1
ATOM 1587 O O . THR B 1 68 ? 2.144 -0.408 4.113 1 98.68 68 THR B O 1
ATOM 1590 N N . VAL B 1 69 ? 1.425 -1.704 2.486 1 98.58 69 VAL B N 1
ATOM 1591 C CA . VAL B 1 69 ? 0.827 -2.691 3.379 1 98.58 69 VAL B CA 1
ATOM 1592 C C . VAL B 1 69 ? 1.557 -4.025 3.237 1 98.58 69 VAL B C 1
ATOM 1594 O O . VAL B 1 69 ? 1.854 -4.461 2.122 1 98.58 69 VAL B O 1
ATOM 1597 N N . TYR B 1 70 ? 1.834 -4.676 4.314 1 98.43 70 TYR B N 1
ATOM 1598 C CA . TYR B 1 70 ? 2.495 -5.976 4.331 1 98.43 70 TYR B CA 1
ATOM 1599 C C . TYR B 1 70 ? 1.479 -7.103 4.475 1 98.43 70 TYR B C 1
ATOM 1601 O O . TYR B 1 70 ? 0.628 -7.07 5.367 1 98.43 70 TYR B O 1
ATOM 1609 N N . PHE B 1 71 ? 1.614 -8.095 3.696 1 98.29 71 PHE B N 1
ATOM 1610 C CA . PHE B 1 71 ? 0.547 -9.078 3.548 1 98.29 71 PHE B CA 1
ATOM 1611 C C . PHE B 1 71 ? 0.857 -10.339 4.346 1 98.29 71 PHE B C 1
ATOM 1613 O O . PHE B 1 71 ? 0.263 -11.392 4.108 1 98.29 71 PHE B O 1
ATOM 1620 N N . ASP B 1 72 ? 1.737 -10.141 5.283 1 94.35 72 ASP B N 1
ATOM 1621 C CA . ASP B 1 72 ? 1.955 -11.228 6.233 1 94.35 72 ASP B CA 1
ATOM 1622 C C . ASP B 1 72 ? 0.809 -11.316 7.238 1 94.35 72 ASP B C 1
ATOM 1624 O O . ASP B 1 72 ? 0.633 -10.421 8.068 1 94.35 72 ASP B O 1
ATOM 1628 N N . ASP B 1 73 ? -0.118 -12.271 7.135 1 96.81 73 ASP B N 1
ATOM 1629 C CA . ASP B 1 73 ? -1.213 -12.527 8.065 1 96.81 73 ASP B CA 1
ATOM 1630 C C . ASP B 1 73 ? -2.393 -11.596 7.795 1 96.81 73 ASP B C 1
ATOM 1632 O O . ASP B 1 73 ? -3.029 -11.104 8.73 1 96.81 73 ASP B O 1
ATOM 1636 N N . VAL B 1 74 ? -2.604 -11.188 6.559 1 98.13 74 VAL B N 1
ATOM 1637 C CA . VAL B 1 74 ? -3.734 -10.358 6.154 1 98.13 74 VAL B CA 1
ATOM 1638 C C . VAL B 1 74 ? -4.913 -11.246 5.762 1 98.13 74 VAL B C 1
ATOM 1640 O O . VAL B 1 74 ? -4.739 -12.244 5.058 1 98.13 74 VAL B O 1
ATOM 1643 N N . LYS B 1 75 ? -6.075 -10.876 6.179 1 98.38 75 LYS B N 1
ATOM 1644 C CA . LYS B 1 75 ? -7.27 -11.594 5.745 1 98.38 75 LYS B CA 1
ATOM 1645 C C . LYS B 1 75 ? -7.462 -11.482 4.236 1 98.38 75 LYS B C 1
ATOM 1647 O O . LYS B 1 75 ? -7.244 -10.416 3.655 1 98.38 75 LYS B O 1
ATOM 1652 N N . TYR B 1 76 ? -7.889 -12.511 3.68 1 98.58 76 TYR B N 1
ATOM 1653 C CA . TYR B 1 76 ? -8.118 -12.56 2.241 1 98.58 76 TYR B CA 1
ATOM 1654 C C . TYR B 1 76 ? -9.014 -11.411 1.792 1 98.58 76 TYR B C 1
ATOM 1656 O O . TYR B 1 76 ? -8.695 -10.706 0.832 1 98.58 76 TYR B O 1
ATOM 1664 N N . GLU B 1 77 ? -10.089 -11.206 2.456 1 98.51 77 GLU B N 1
ATOM 1665 C CA . GLU B 1 77 ? -11.065 -10.179 2.101 1 98.51 77 GLU B CA 1
ATOM 1666 C C . GLU B 1 77 ? -10.436 -8.789 2.124 1 98.51 77 GLU B C 1
ATOM 1668 O O . GLU B 1 77 ? -10.697 -7.969 1.242 1 98.51 77 GLU B O 1
ATOM 1673 N N . ASP B 1 78 ? -9.651 -8.555 3.104 1 98.39 78 ASP B N 1
ATOM 1674 C CA . ASP B 1 78 ? -9 -7.252 3.199 1 98.39 78 ASP B CA 1
ATOM 1675 C C . ASP B 1 78 ? -7.963 -7.075 2.092 1 98.39 78 ASP B C 1
ATOM 1677 O O . ASP B 1 78 ? -7.882 -6.011 1.474 1 98.39 78 ASP B O 1
ATOM 1681 N N . ALA B 1 79 ? -7.173 -8.119 1.827 1 98.73 79 ALA B N 1
ATOM 1682 C CA . ALA B 1 79 ? -6.205 -8.073 0.735 1 98.73 79 ALA B CA 1
ATOM 1683 C C . ALA B 1 79 ? -6.887 -7.74 -0.589 1 98.73 79 ALA B C 1
ATOM 1685 O O . ALA B 1 79 ? -6.408 -6.892 -1.346 1 98.73 79 ALA B O 1
ATOM 1686 N N . LEU B 1 80 ? -8.002 -8.342 -0.866 1 98.41 80 LEU B N 1
ATOM 1687 C CA . LEU B 1 80 ? -8.745 -8.122 -2.103 1 98.41 80 LEU B CA 1
ATOM 1688 C C . LEU B 1 80 ? -9.223 -6.677 -2.199 1 98.41 80 LEU B C 1
ATOM 1690 O O . LEU B 1 80 ? -9.126 -6.056 -3.26 1 98.41 80 LEU B O 1
ATOM 1694 N N . GLN B 1 81 ? -9.747 -6.155 -1.097 1 98.54 81 GLN B N 1
ATOM 1695 C CA . GLN B 1 81 ? -10.245 -4.784 -1.094 1 98.54 81 GLN B CA 1
ATOM 1696 C C . GLN B 1 81 ? -9.114 -3.787 -1.326 1 98.54 81 GLN B C 1
ATOM 1698 O O . GLN B 1 81 ? -9.265 -2.836 -2.097 1 98.54 81 GLN B O 1
ATOM 1703 N N . ILE B 1 82 ? -8.017 -4.017 -0.696 1 98.65 82 ILE B N 1
ATOM 1704 C CA . ILE B 1 82 ? -6.865 -3.139 -0.87 1 98.65 82 ILE B CA 1
ATOM 1705 C C . ILE B 1 82 ? -6.436 -3.135 -2.336 1 98.65 82 ILE B C 1
ATOM 1707 O O . ILE B 1 82 ? -6.322 -2.073 -2.953 1 98.65 82 ILE B O 1
ATOM 1711 N N . LEU B 1 83 ? -6.238 -4.28 -2.924 1 98.19 83 LEU B N 1
ATOM 1712 C CA . LEU B 1 83 ? -5.739 -4.404 -4.289 1 98.19 83 LEU B CA 1
ATOM 1713 C C . LEU B 1 83 ? -6.756 -3.87 -5.291 1 98.19 83 LEU B C 1
ATOM 1715 O O . LEU B 1 83 ? -6.385 -3.235 -6.28 1 98.19 83 LEU B O 1
ATOM 1719 N N . GLU B 1 84 ? -8.001 -4.116 -5.065 1 97.46 84 GLU B N 1
ATOM 1720 C CA . GLU B 1 84 ? -9.06 -3.672 -5.966 1 97.46 84 GLU B CA 1
ATOM 1721 C C . GLU B 1 84 ? -9.096 -2.15 -6.069 1 97.46 84 GLU B C 1
ATOM 1723 O O . GLU B 1 84 ? -9.247 -1.6 -7.162 1 97.46 84 GLU B O 1
ATOM 1728 N N . HIS B 1 85 ? -8.941 -1.506 -4.998 1 98.11 85 HIS B N 1
ATOM 1729 C CA . HIS B 1 85 ? -9.028 -0.05 -4.985 1 98.11 85 HIS B CA 1
ATOM 1730 C C . HIS B 1 85 ? -7.694 0.585 -5.364 1 98.11 85 HIS B C 1
ATOM 1732 O O . HIS B 1 85 ? -7.649 1.75 -5.767 1 98.11 85 HIS B O 1
ATOM 1738 N N . ALA B 1 86 ? -6.653 -0.188 -5.263 1 97.88 86 ALA B N 1
ATOM 1739 C CA . ALA B 1 86 ? -5.319 0.32 -5.575 1 97.88 86 ALA B CA 1
ATOM 1740 C C . ALA B 1 86 ? -4.998 0.145 -7.056 1 97.88 86 ALA B C 1
ATOM 1742 O O . ALA B 1 86 ? -4.3 0.972 -7.648 1 97.88 86 ALA B O 1
ATOM 1743 N N . GLN B 1 87 ? -5.509 -0.85 -7.743 1 96.24 87 GLN B N 1
ATOM 1744 C CA . GLN B 1 87 ? -4.986 -1.33 -9.018 1 96.24 87 GLN B CA 1
ATOM 1745 C C . GLN B 1 87 ? -5.231 -0.315 -10.13 1 96.24 87 GLN B C 1
ATOM 1747 O O . GLN B 1 87 ? -4.534 -0.32 -11.147 1 96.24 87 GLN B O 1
ATOM 1752 N N . PRO B 1 88 ? -6.211 0.628 -10.006 1 96.24 88 PRO B N 1
ATOM 1753 C CA . PRO B 1 88 ? -6.346 1.633 -11.063 1 96.24 88 PRO B CA 1
ATOM 1754 C C . PRO B 1 88 ? -5.245 2.689 -11.018 1 96.24 88 PRO B C 1
ATOM 1756 O O . PRO B 1 88 ? -5.17 3.547 -11.901 1 96.24 88 PRO B O 1
ATOM 1759 N N . TYR B 1 89 ? -4.419 2.591 -10.048 1 97.45 89 TYR B N 1
ATOM 1760 C CA . TYR B 1 89 ? -3.447 3.654 -9.823 1 97.45 89 TYR B CA 1
ATOM 1761 C C . TYR B 1 89 ? -2.023 3.115 -9.896 1 97.45 89 TYR B C 1
ATOM 1763 O O . TYR B 1 89 ? -1.816 1.91 -10.058 1 97.45 89 TYR B O 1
ATOM 1771 N N . LYS B 1 90 ? -1.044 4.051 -9.85 1 97.53 90 LYS B N 1
ATOM 1772 C CA . LYS B 1 90 ? 0.36 3.652 -9.793 1 97.53 90 LYS B CA 1
ATOM 1773 C C . LYS B 1 90 ? 0.655 2.861 -8.522 1 97.53 90 LYS B C 1
ATOM 1775 O O . LYS B 1 90 ? 0.329 3.303 -7.419 1 97.53 90 LYS B O 1
ATOM 1780 N N . MET B 1 91 ? 1.223 1.651 -8.7 1 97.92 91 MET B N 1
ATOM 1781 C CA . MET B 1 91 ? 1.515 0.838 -7.523 1 97.92 91 MET B CA 1
ATOM 1782 C C . MET B 1 91 ? 2.688 -0.101 -7.788 1 97.92 91 MET B C 1
ATOM 1784 O O . MET B 1 91 ? 3.108 -0.269 -8.934 1 97.92 91 MET B O 1
ATOM 1788 N N . GLU B 1 92 ? 3.207 -0.645 -6.705 1 98.24 92 GLU B N 1
ATOM 1789 C CA . GLU B 1 92 ? 4.29 -1.624 -6.736 1 98.24 92 GLU B CA 1
ATOM 1790 C C . GLU B 1 92 ? 3.972 -2.826 -5.851 1 98.24 92 GLU B C 1
ATOM 1792 O O . GLU B 1 92 ? 3.467 -2.668 -4.738 1 98.24 92 GLU B O 1
ATOM 1797 N N . LEU B 1 93 ? 4.288 -4.007 -6.371 1 98.56 93 LEU B N 1
ATOM 1798 C CA . LEU B 1 93 ? 4.219 -5.23 -5.579 1 98.56 93 LEU B CA 1
ATOM 1799 C C . LEU B 1 93 ? 5.616 -5.765 -5.282 1 98.56 93 LEU B C 1
ATOM 1801 O O . LEU B 1 93 ? 6.485 -5.762 -6.157 1 98.56 93 LEU B O 1
ATOM 1805 N N . LEU B 1 94 ? 5.809 -6.152 -4.066 1 98.85 94 LEU B N 1
ATOM 1806 C CA . LEU B 1 94 ? 6.943 -7.002 -3.719 1 98.85 94 LEU B CA 1
ATOM 1807 C C . LEU B 1 94 ? 6.541 -8.473 -3.721 1 98.85 94 LEU B C 1
ATOM 1809 O O . LEU B 1 94 ? 5.635 -8.874 -2.988 1 98.85 94 LEU B O 1
ATOM 1813 N N . LEU B 1 95 ? 7.248 -9.259 -4.516 1 98.66 95 LEU B N 1
ATOM 1814 C CA . LEU B 1 95 ? 6.89 -10.663 -4.692 1 98.66 95 LEU B CA 1
ATOM 1815 C C . LEU B 1 95 ? 8.031 -11.574 -4.25 1 98.66 95 LEU B C 1
ATOM 1817 O O . LEU B 1 95 ? 9.202 -11.203 -4.352 1 98.66 95 LEU B O 1
ATOM 1821 N N . LYS B 1 96 ? 7.656 -12.68 -3.82 1 98.24 96 LYS B N 1
ATOM 1822 C CA . LYS B 1 96 ? 8.568 -13.791 -3.563 1 98.24 96 LYS B CA 1
ATOM 1823 C C . LYS B 1 96 ? 8.233 -14.993 -4.442 1 98.24 96 LYS B C 1
ATOM 1825 O O . LYS B 1 96 ? 7.093 -15.461 -4.454 1 98.24 96 LYS B O 1
ATOM 1830 N N . ARG B 1 97 ? 9.202 -15.438 -5.213 1 96.9 97 ARG B N 1
ATOM 1831 C CA . ARG B 1 97 ? 9.038 -16.596 -6.087 1 96.9 97 ARG B CA 1
ATOM 1832 C C . ARG B 1 97 ? 9.911 -17.758 -5.626 1 96.9 97 ARG B C 1
ATOM 1834 O O . ARG B 1 97 ? 11.121 -17.601 -5.451 1 96.9 97 ARG B O 1
ATOM 1841 N N . ASP B 1 98 ? 9.265 -18.863 -5.483 1 93.23 98 ASP B N 1
ATOM 1842 C CA . ASP B 1 98 ? 10.018 -20.083 -5.208 1 93.23 98 ASP B CA 1
ATOM 1843 C C . ASP B 1 98 ? 10.534 -20.713 -6.499 1 93.23 98 ASP B C 1
ATOM 1845 O O . ASP B 1 98 ? 9.747 -21.11 -7.361 1 93.23 98 ASP B O 1
ATOM 1849 N N . ILE B 1 99 ? 11.756 -20.757 -6.828 1 85.96 99 ILE B N 1
ATOM 1850 C CA . ILE B 1 99 ? 12.353 -21.226 -8.073 1 85.96 99 ILE B CA 1
ATOM 1851 C C . ILE B 1 99 ? 12.399 -22.752 -8.082 1 85.96 99 ILE B C 1
ATOM 1853 O O . ILE B 1 99 ? 12.329 -23.376 -9.143 1 85.96 99 ILE B O 1
ATOM 1857 N N . GLN B 1 100 ? 12.449 -23.387 -7.077 1 72.82 100 GLN B N 1
ATOM 1858 C CA . GLN B 1 100 ? 12.526 -24.843 -7.138 1 72.82 100 GLN B CA 1
ATOM 1859 C C . GLN B 1 100 ? 11.277 -25.433 -7.788 1 72.82 100 GLN B C 1
ATOM 1861 O O . GLN B 1 100 ? 11.352 -26.452 -8.477 1 72.82 100 GLN B O 1
ATOM 1866 N N . ARG B 1 101 ? 10.232 -24.851 -7.553 1 60.02 101 ARG B N 1
ATOM 1867 C CA . ARG B 1 101 ? 9.025 -25.466 -8.096 1 60.02 101 ARG B CA 1
ATOM 1868 C C . ARG B 1 101 ? 9.037 -25.439 -9.621 1 60.02 101 ARG B C 1
ATOM 1870 O O . ARG B 1 101 ? 8.361 -26.244 -10.266 1 60.02 101 ARG B O 1
ATOM 1877 N N . GLN B 1 102 ? 9.732 -24.434 -10.106 1 55.08 102 GLN B N 1
ATOM 1878 C CA . GLN B 1 102 ? 9.74 -24.383 -11.564 1 55.08 102 GLN B CA 1
ATOM 1879 C C . GLN B 1 102 ? 10.545 -25.539 -12.15 1 55.08 102 GLN B C 1
ATOM 1881 O O . GLN B 1 102 ? 10.423 -25.847 -13.338 1 55.08 102 GLN B O 1
ATOM 1886 N N . LYS B 1 103 ? 11.372 -26.128 -11.286 1 53.53 103 LYS B N 1
ATOM 1887 C CA . LYS B 1 103 ? 12.272 -27.107 -11.887 1 53.53 103 LYS B CA 1
ATOM 1888 C C . LYS B 1 103 ? 11.536 -28.404 -12.212 1 53.53 103 LYS B C 1
ATOM 1890 O O . LYS B 1 103 ? 12.139 -29.359 -12.707 1 53.53 103 LYS B O 1
ATOM 1895 N N . GLY B 1 104 ? 10.318 -28.529 -11.766 1 45.61 104 GLY B N 1
ATOM 1896 C CA . GLY B 1 104 ? 9.882 -29.895 -12.003 1 45.61 104 GLY B CA 1
ATOM 1897 C C . GLY B 1 104 ? 9.97 -30.305 -13.462 1 45.61 104 GLY B C 1
ATOM 1898 O O . GLY B 1 104 ? 10.119 -31.488 -13.772 1 45.61 104 GLY B O 1
ATOM 1899 N N . THR B 1 105 ? 9.243 -29.404 -14.321 1 43.96 105 THR B N 1
ATOM 1900 C CA . THR B 1 105 ? 8.876 -30.101 -15.549 1 43.96 105 THR B CA 1
ATOM 1901 C C . THR B 1 105 ? 10.096 -30.294 -16.446 1 43.96 105 THR B C 1
ATOM 1903 O O . THR B 1 105 ? 9.976 -30.798 -17.565 1 43.96 105 THR B O 1
ATOM 1906 N N . VAL B 1 106 ? 11.119 -29.419 -16.154 1 42.9 106 VAL B N 1
ATOM 1907 C CA . VAL B 1 106 ? 12.123 -29.693 -17.176 1 42.9 106 VAL B CA 1
ATOM 1908 C C . VAL B 1 106 ? 12.797 -31.033 -16.893 1 42.9 106 VAL B C 1
ATOM 1910 O O . VAL B 1 106 ? 13.57 -31.157 -15.939 1 42.9 106 VAL B O 1
ATOM 1913 N N . THR B 1 107 ? 12.089 -32.075 -16.634 1 40.35 107 THR B N 1
ATOM 1914 C CA . THR B 1 107 ? 12.753 -33.366 -16.778 1 40.35 107 THR B CA 1
ATOM 1915 C C . THR B 1 107 ? 13.799 -33.315 -17.889 1 40.35 107 THR B C 1
ATOM 1917 O O . THR B 1 107 ? 13.487 -32.96 -19.027 1 40.35 107 THR B O 1
ATOM 1920 N N . GLU B 1 108 ? 14.97 -32.812 -17.492 1 41.26 108 GLU B N 1
ATOM 1921 C CA . GLU B 1 108 ? 16.143 -32.969 -18.347 1 41.26 108 GLU B CA 1
ATOM 1922 C C . GLU B 1 108 ? 16.061 -34.254 -19.166 1 41.26 108 GLU B C 1
ATOM 1924 O O . GLU B 1 108 ? 16.15 -35.354 -18.616 1 41.26 108 GLU B O 1
ATOM 1929 N N . SER B 1 109 ? 15.006 -34.416 -20.035 1 39.48 109 SER B N 1
ATOM 1930 C CA . SER B 1 109 ? 15.161 -35.479 -21.023 1 39.48 109 SER B CA 1
ATOM 1931 C C . SER B 1 109 ? 16.59 -35.538 -21.552 1 39.48 109 SER B C 1
ATOM 1933 O O . SER B 1 109 ? 16.955 -34.782 -22.455 1 39.48 109 SER B O 1
ATOM 1935 N N . LEU B 1 110 ? 17.626 -35.316 -20.621 1 40.05 110 LEU B N 1
ATOM 1936 C CA . LEU B 1 110 ? 18.936 -35.669 -21.158 1 40.05 110 LEU B CA 1
ATOM 1937 C C . LEU B 1 110 ? 18.864 -36.964 -21.96 1 40.05 110 LEU B C 1
ATOM 1939 O O . LEU B 1 110 ? 18.605 -38.032 -21.4 1 40.05 110 LEU B O 1
ATOM 1943 N N . GLY B 1 111 ? 18.085 -36.992 -23.031 1 39.29 111 GLY B N 1
ATOM 1944 C CA . GLY B 1 111 ? 18.258 -38.139 -23.908 1 39.29 111 GLY B CA 1
ATOM 1945 C C . GLY B 1 111 ? 19.685 -38.652 -23.944 1 39.29 111 GLY B C 1
ATOM 1946 O O . GLY B 1 111 ? 20.614 -37.948 -23.543 1 39.29 111 GLY B O 1
ATOM 1947 N N . PRO B 1 112 ? 19.943 -39.922 -23.722 1 43.06 112 PRO B N 1
ATOM 1948 C CA . PRO B 1 112 ? 21.253 -40.578 -23.737 1 43.06 112 PRO B CA 1
ATOM 1949 C C . PRO B 1 112 ? 22.198 -39.983 -24.778 1 43.06 112 PRO B C 1
ATOM 1951 O O . PRO B 1 112 ? 21.757 -39.564 -25.851 1 43.06 112 PRO B O 1
ATOM 1954 N N . THR B 1 113 ? 23.181 -39.144 -24.461 1 42.91 113 THR B N 1
ATOM 1955 C CA . THR B 1 113 ? 24.326 -38.72 -25.26 1 42.91 113 THR B CA 1
ATOM 1956 C C . THR B 1 113 ? 24.709 -39.797 -26.271 1 42.91 113 THR B C 1
ATOM 1958 O O . THR B 1 113 ? 24.398 -40.974 -26.08 1 42.91 113 THR B O 1
ATOM 1961 N N . SER B 1 114 ? 25.222 -39.412 -27.46 1 44.38 114 SER B N 1
ATOM 1962 C CA . SER B 1 114 ? 25.675 -40.056 -28.689 1 44.38 114 SER B CA 1
ATOM 1963 C C . SER B 1 114 ? 26.487 -41.312 -28.387 1 44.38 114 SER B C 1
ATOM 1965 O O . SER B 1 114 ? 27.24 -41.351 -27.412 1 44.38 114 SER B O 1
ATOM 1967 N N . PRO B 1 115 ? 26.065 -42.496 -28.808 1 44.11 115 PRO B N 1
ATOM 1968 C CA . PRO B 1 115 ? 26.799 -43.758 -28.691 1 44.11 115 PRO B CA 1
ATOM 1969 C C . PRO B 1 115 ? 28.298 -43.593 -28.93 1 44.11 115 PRO B C 1
ATOM 1971 O O . PRO B 1 115 ? 28.715 -42.69 -29.66 1 44.11 115 PRO B O 1
ATOM 1974 N N . PRO B 1 116 ? 29.187 -43.87 -28.033 1 41.47 116 PRO B N 1
ATOM 1975 C CA . PRO B 1 116 ? 30.625 -43.779 -28.293 1 41.47 116 PRO B CA 1
ATOM 1976 C C . PRO B 1 116 ? 30.994 -44.181 -29.72 1 41.47 116 PRO B C 1
ATOM 1978 O O . PRO B 1 116 ? 30.388 -45.096 -30.283 1 41.47 116 PRO B O 1
ATOM 1981 N N . LEU B 1 117 ? 31.433 -43.308 -30.65 1 42.58 117 LEU B N 1
ATOM 1982 C CA . LEU B 1 117 ? 31.962 -43.591 -31.979 1 42.58 117 LEU B CA 1
ATOM 1983 C C . LEU B 1 117 ? 32.8 -44.866 -31.97 1 42.58 117 LEU B C 1
ATOM 1985 O O . LEU B 1 117 ? 33.737 -44.993 -31.179 1 42.58 117 LEU B O 1
ATOM 1989 N N . ALA B 1 118 ? 32.224 -46.031 -32.169 1 42.02 118 ALA B N 1
ATOM 1990 C CA . ALA B 1 118 ? 32.95 -47.266 -32.45 1 42.02 118 ALA B CA 1
ATOM 1991 C C . ALA B 1 118 ? 34.173 -46.997 -33.322 1 42.02 118 ALA B C 1
ATOM 1993 O O . ALA B 1 118 ? 34.138 -46.134 -34.203 1 42.02 118 ALA B O 1
ATOM 1994 N N . LYS B 1 119 ? 35.448 -47.032 -32.834 1 41.99 119 LYS B N 1
ATOM 1995 C CA . LYS B 1 119 ? 36.713 -47.083 -33.561 1 41.99 119 LYS B CA 1
ATOM 1996 C C . LYS B 1 119 ? 36.592 -47.942 -34.816 1 41.99 119 LYS B C 1
ATOM 1998 O O . LYS B 1 119 ? 36.435 -49.162 -34.727 1 41.99 119 LYS B O 1
ATOM 2003 N N . VAL B 1 120 ? 35.877 -47.586 -35.91 1 41.27 120 VAL B N 1
ATOM 2004 C CA . VAL B 1 120 ? 35.914 -48.27 -37.198 1 41.27 120 VAL B CA 1
ATOM 2005 C C . VAL B 1 120 ? 37.358 -48.598 -37.568 1 41.27 120 VAL B C 1
ATOM 2007 O O . VAL B 1 120 ? 38.19 -47.698 -37.707 1 41.27 120 VAL B O 1
ATOM 2010 N N . GLU B 1 121 ? 37.977 -49.63 -37.034 1 47.33 121 GLU B N 1
ATOM 2011 C CA . GLU B 1 121 ? 39.205 -50.211 -37.57 1 47.33 121 GLU B CA 1
ATOM 2012 C C . GLU B 1 121 ? 39.205 -50.189 -39.096 1 47.33 121 GLU B C 1
ATOM 2014 O O . GLU B 1 121 ? 38.252 -50.651 -39.728 1 47.33 121 GLU B O 1
ATOM 2019 N N . SER B 1 122 ? 39.773 -49.184 -39.769 1 46.03 122 SER B N 1
ATOM 2020 C CA . SER B 1 122 ? 39.995 -48.958 -41.193 1 46.03 122 SER B CA 1
ATOM 2021 C C . SER B 1 122 ? 40.468 -50.231 -41.888 1 46.03 122 SER B C 1
ATOM 2023 O O . SER B 1 122 ? 41.387 -50.9 -41.411 1 46.03 122 SER B O 1
ATOM 2025 N N . PRO B 1 123 ? 39.593 -51.045 -42.504 1 45.18 123 PRO B N 1
ATOM 2026 C CA . PRO B 1 123 ? 40.088 -52.224 -43.218 1 45.18 123 PRO B CA 1
ATOM 2027 C C . PRO B 1 123 ? 41.257 -51.903 -44.147 1 45.18 123 PRO B C 1
ATOM 2029 O O . PRO B 1 123 ? 41.282 -50.837 -44.768 1 45.18 123 PRO B O 1
ATOM 2032 N N . ILE B 1 124 ? 42.463 -52.278 -43.834 1 44.63 124 ILE B N 1
ATOM 2033 C CA . ILE B 1 124 ? 43.641 -52.283 -44.695 1 44.63 124 ILE B CA 1
ATOM 2034 C C . ILE B 1 124 ? 43.245 -52.705 -46.108 1 44.63 124 ILE B C 1
ATOM 2036 O O . ILE B 1 124 ? 42.707 -53.796 -46.309 1 44.63 124 ILE B O 1
ATOM 2040 N N . LEU B 1 125 ? 42.712 -51.786 -47.009 1 44.53 125 LEU B N 1
ATOM 2041 C CA . LEU B 1 125 ? 42.475 -51.952 -48.438 1 44.53 125 LEU B CA 1
ATOM 2042 C C . LEU B 1 125 ? 43.565 -52.808 -49.075 1 44.53 125 LEU B C 1
ATOM 2044 O O . LEU B 1 125 ? 44.735 -52.417 -49.094 1 44.53 125 LEU B O 1
ATOM 2048 N N . ARG B 1 126 ? 43.513 -54.09 -48.79 1 42.31 126 ARG B N 1
ATOM 2049 C CA . ARG B 1 126 ? 44.362 -54.993 -49.559 1 42.31 126 ARG B CA 1
ATOM 2050 C C . ARG B 1 126 ? 44.331 -54.642 -51.043 1 42.31 126 ARG B C 1
ATOM 2052 O O . ARG B 1 126 ? 43.295 -54.228 -51.567 1 42.31 126 ARG B O 1
ATOM 2059 N N . GLY B 1 127 ? 45.438 -54.307 -51.674 1 41.04 127 GLY B N 1
ATOM 2060 C CA . GLY B 1 127 ? 45.889 -53.943 -53.007 1 41.04 127 GLY B CA 1
ATOM 2061 C C . GLY B 1 127 ? 45.273 -54.798 -54.099 1 41.04 127 GLY B C 1
ATOM 2062 O O . GLY B 1 127 ? 45.451 -56.017 -54.114 1 41.04 127 GLY B O 1
ATOM 2063 N N . LEU B 1 128 ? 43.959 -54.567 -54.505 1 36.51 128 LEU B N 1
ATOM 2064 C CA . LEU B 1 128 ? 43.263 -55.233 -55.6 1 36.51 128 LEU B CA 1
ATOM 2065 C C . LEU B 1 128 ? 44.118 -55.241 -56.863 1 36.51 128 LEU B C 1
ATOM 2067 O O . LEU B 1 128 ? 44.611 -54.194 -57.29 1 36.51 128 LEU B O 1
ATOM 2071 N N . THR B 1 129 ? 44.778 -56.278 -57.052 1 42.46 129 THR B N 1
ATOM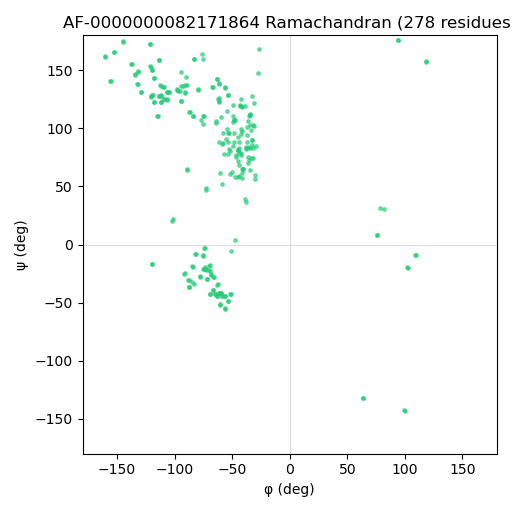 2072 C CA . THR B 1 129 ? 45.541 -56.631 -58.245 1 42.46 129 THR B CA 1
ATOM 2073 C C . THR B 1 129 ? 44.697 -56.441 -59.502 1 42.46 129 THR B C 1
ATOM 2075 O O . THR B 1 129 ? 43.601 -56.995 -59.61 1 42.46 129 THR B O 1
ATOM 2078 N N . VAL B 1 130 ? 44.599 -55.234 -60.09 1 40.02 130 VAL B N 1
ATOM 2079 C CA . VAL B 1 130 ? 43.94 -54.82 -61.325 1 40.02 130 VAL B CA 1
ATOM 2080 C C . VAL B 1 130 ? 44.247 -55.822 -62.436 1 40.02 130 VAL B C 1
ATOM 2082 O O . VAL B 1 130 ? 45.407 -56.008 -62.809 1 40.02 130 VAL B O 1
ATOM 2085 N N . PRO B 1 131 ? 43.42 -56.854 -62.546 1 41.28 131 PRO B N 1
ATOM 2086 C CA . PRO B 1 131 ? 43.695 -57.821 -63.611 1 41.28 131 PRO B CA 1
ATOM 2087 C C . PRO B 1 131 ? 43.799 -57.168 -64.987 1 41.28 131 PRO B C 1
ATOM 2089 O O . PRO B 1 131 ? 43.083 -56.205 -65.275 1 41.28 131 PRO B O 1
ATOM 2092 N N . GLN B 1 132 ? 44.902 -57.154 -65.649 1 38.55 132 GLN B N 1
ATOM 2093 C CA . GLN B 1 132 ? 45.315 -56.694 -66.971 1 38.55 132 GLN B CA 1
ATOM 2094 C C . GLN B 1 132 ? 44.42 -57.276 -68.061 1 38.55 132 GLN B C 1
ATOM 2096 O O . GLN B 1 132 ? 44.313 -58.496 -68.198 1 38.55 132 GLN B O 1
ATOM 2101 N N . MET B 1 133 ? 43.263 -56.695 -68.311 1 38.31 133 MET B N 1
ATOM 2102 C CA . MET B 1 133 ? 42.313 -57.067 -69.356 1 38.31 133 MET B CA 1
ATOM 2103 C C . MET B 1 133 ? 43.019 -57.235 -70.698 1 38.31 133 MET B C 1
ATOM 2105 O O . MET B 1 133 ? 43.648 -56.3 -71.195 1 38.31 133 MET B O 1
ATOM 2109 N N . GLN B 1 134 ? 43.457 -58.407 -70.893 1 36.84 134 GLN B N 1
ATOM 2110 C CA . GLN B 1 134 ? 44.007 -58.786 -72.19 1 36.84 134 GLN B CA 1
ATOM 2111 C C . GLN B 1 134 ? 43.009 -58.514 -73.312 1 36.84 134 GLN B C 1
ATOM 2113 O O . GLN B 1 134 ? 41.848 -58.92 -73.229 1 36.84 134 GLN B O 1
ATOM 2118 N N . MET B 1 135 ? 43.066 -57.32 -73.907 1 37.91 135 MET B N 1
ATOM 2119 C CA . MET B 1 135 ? 42.381 -56.844 -75.105 1 37.91 135 MET B CA 1
ATOM 2120 C C . MET B 1 135 ? 42.346 -57.926 -76.179 1 37.91 135 MET B C 1
ATOM 2122 O O . MET B 1 135 ? 43.381 -58.272 -76.752 1 37.91 135 MET B O 1
ATOM 2126 N N . ILE B 1 136 ? 41.592 -59.041 -75.818 1 36.14 136 ILE B N 1
ATOM 2127 C CA . ILE B 1 136 ? 41.523 -60.005 -76.912 1 36.14 136 ILE B CA 1
ATOM 2128 C C . ILE B 1 136 ? 40.849 -59.364 -78.123 1 36.14 136 ILE B C 1
ATOM 2130 O O . ILE B 1 136 ? 39.706 -58.907 -78.036 1 36.14 136 ILE B O 1
ATOM 2134 N N . ARG B 1 137 ? 41.576 -58.71 -78.978 1 39.15 137 ARG B N 1
ATOM 2135 C CA . ARG B 1 137 ? 41.257 -58.198 -80.307 1 39.15 137 ARG B CA 1
ATOM 2136 C C . ARG B 1 137 ? 40.503 -59.237 -81.128 1 39.15 137 ARG B C 1
ATOM 2138 O O . ARG B 1 137 ? 41.051 -60.29 -81.462 1 39.15 137 ARG B O 1
ATOM 2145 N N . GLY B 1 138 ? 39.176 -59.538 -80.806 1 36.36 138 GLY B N 1
ATOM 2146 C CA . GLY B 1 138 ? 38.414 -60.406 -81.69 1 36.36 138 GLY B CA 1
ATOM 2147 C C . GLY B 1 138 ? 38.503 -59.999 -83.149 1 36.36 138 GLY B C 1
ATOM 2148 O O . GLY B 1 138 ? 38.583 -58.809 -83.463 1 36.36 138 GLY B O 1
ATOM 2149 N N . SER B 1 139 ? 38.998 -60.906 -83.92 1 40.69 139 SER B N 1
ATOM 2150 C CA . SER B 1 139 ? 39.219 -61.021 -85.357 1 40.69 139 SER B CA 1
ATOM 2151 C C . SER B 1 139 ? 37.915 -60.86 -86.131 1 40.69 139 SER B C 1
ATOM 2153 O O . SER B 1 139 ? 36.912 -61.502 -85.81 1 40.69 139 SER B O 1
ATOM 2155 N N . TRP B 1 140 ? 37.467 -59.69 -86.698 1 34.34 140 TRP B N 1
ATOM 2156 C CA . TRP B 1 140 ? 36.43 -59.343 -87.664 1 34.34 140 TRP B CA 1
ATOM 2157 C C . TRP B 1 140 ? 36.533 -60.213 -88.911 1 34.34 140 TRP B C 1
ATOM 2159 O O . TRP B 1 140 ? 37.549 -60.188 -89.611 1 34.34 140 TRP B O 1
ATOM 2169 N N . SER B 1 141 ? 36.362 -61.591 -88.825 1 30.53 141 SER B N 1
ATOM 2170 C CA . SER B 1 141 ? 35.921 -62.226 -90.063 1 30.53 141 SER B CA 1
ATOM 2171 C C . SER B 1 141 ? 34.432 -61.999 -90.3 1 30.53 141 SER B C 1
ATOM 2173 O O . SER B 1 141 ? 33.654 -61.903 -89.348 1 30.53 141 SER B O 1
#

Secondary structure (DSSP, 8-state):
--------------EEEEEEEE-SS-TTTTEEEEE-BTT-EEEEEE-TTSHHHHH----TT-EEEEEEEE-TTB-HHHHHHHHHHHTTS-EEEEEEEESGGGGGS------------------------------------/--------------EEEEEEEE-SS-TTTTEEEEE-BTT-EEEEEE-TTSHHHHH----TT-EEEEEEEE-TTB-HHHHHHHHHHHTTS-EEEEEEEESGGGGGS------------------------------------

Organism: Oncorhynchus tshawytscha (NCBI:txid74940)

Nearest PDB structures (foldseek):
  4cmz-assembly2_C-2  TM=8.243E-01  e=4.631E-07  Homo sapiens
  4cn0-assembly1_A  TM=9.168E-01  e=1.073E-05  Homo sapiens
  4cn0-assembly1_B  TM=9.263E-01  e=2.066E-05  Homo sapiens
  4cmz-assembly1_A  TM=8.049E-01  e=5.954E-06  Homo sapiens
  4cmz-assembly2_C-2  TM=8.239E-01  e=1.904E-07  Homo sapiens

InterPro domains:
  IPR001478 PDZ domain [PF00595] (24-66)
  IPR001478 PDZ domain [PS50106] (16-98)
  IPR001478 PDZ domain [SM00228] (29-99)
  IPR036034 PDZ superfamily [G3DSA:2.30.42.10] (3-108)
  IPR036034 PDZ superfamily [SSF50156] (7-103)
  IPR052082 Peripheral myelin sheath structural protein [PTHR23348] (12-101)

Sequence (282 aa):
TVSQNNSAPMVKQAERIMIVRMAKETCAEGLVVSGGGKEGIFIKEVRPESPASKLLSVHEGDQILSATVYFDDVKYEDALQILEHAQPYKMELLLKRDIQRQKGTVTESLGPTSPPLAKVESPILRGLTVPQMQMIRGSWSTVSQNNSAPMVKQAERIMIVRMAKETCAEGLVVSGGGKEGIFIKEVRPESPASKLLSVHEGDQILSATVYFDDVKYEDALQILEHAQPYKMELLLKRDIQRQKGTVTESLGPTSPPLAKVESPILRGLTVPQMQMIRGSWS